Protein AF-A0A8J6QYL4-F1 (afdb_monomer)

Structure (mmCIF, N/CA/C/O backbone):
data_AF-A0A8J6QYL4-F1
#
_entry.id   AF-A0A8J6QYL4-F1
#
loop_
_atom_site.group_PDB
_atom_site.id
_atom_site.type_symbol
_atom_site.label_atom_id
_atom_site.label_alt_id
_atom_site.label_comp_id
_atom_site.label_asym_id
_atom_site.label_entity_id
_atom_site.label_seq_id
_atom_site.pdbx_PDB_ins_code
_atom_site.Cartn_x
_atom_site.Cartn_y
_atom_site.Cartn_z
_atom_site.occupancy
_atom_site.B_iso_or_equiv
_atom_site.auth_seq_id
_atom_site.auth_comp_id
_atom_site.auth_asym_id
_atom_site.auth_atom_id
_atom_site.pdbx_PDB_model_num
ATOM 1 N N . MET A 1 1 ? -15.455 7.582 34.242 1.00 85.25 1 MET A N 1
ATOM 2 C CA . MET A 1 1 ? -16.531 6.610 34.483 1.00 85.25 1 MET A CA 1
ATOM 3 C C . MET A 1 1 ? -17.830 7.291 34.166 1.00 85.25 1 MET A C 1
ATOM 5 O O . MET A 1 1 ? -18.431 7.944 35.018 1.00 85.25 1 MET A O 1
ATOM 9 N N . ASP A 1 2 ? -18.210 7.112 32.922 1.00 92.31 2 ASP A N 1
ATOM 10 C CA . ASP A 1 2 ? -19.451 7.553 32.340 1.00 92.31 2 ASP A CA 1
ATOM 11 C C . ASP A 1 2 ? -20.249 6.325 31.894 1.00 92.31 2 ASP A C 1
ATOM 13 O O . ASP A 1 2 ? -19.681 5.310 31.496 1.00 92.31 2 ASP A O 1
ATOM 17 N N . GLU A 1 3 ? -21.572 6.411 31.991 1.00 96.12 3 GLU A N 1
ATOM 18 C CA . GLU A 1 3 ? -22.494 5.389 31.504 1.00 96.12 3 GLU A CA 1
ATOM 19 C C . GLU A 1 3 ? -23.474 6.072 30.555 1.00 96.12 3 GLU A C 1
ATOM 21 O O . GLU A 1 3 ? -24.254 6.939 30.964 1.00 96.12 3 GLU A O 1
ATOM 26 N N . PHE A 1 4 ? -23.400 5.716 29.276 1.00 95.94 4 PHE A N 1
ATOM 27 C CA . PHE A 1 4 ? -24.238 6.287 28.234 1.00 95.94 4 PHE A CA 1
ATOM 28 C C . PHE A 1 4 ? -25.021 5.196 27.521 1.00 95.94 4 PHE A C 1
ATOM 30 O O . PHE A 1 4 ? -24.467 4.176 27.124 1.00 95.94 4 PHE A O 1
ATOM 37 N N . VAL A 1 5 ? -26.310 5.460 27.331 1.00 97.19 5 VAL A N 1
ATOM 38 C CA . VAL A 1 5 ? -27.204 4.636 26.523 1.00 97.19 5 VAL A CA 1
ATOM 39 C C . VAL A 1 5 ? -27.791 5.528 25.440 1.00 97.19 5 VAL A C 1
ATOM 41 O O . VAL A 1 5 ? -28.327 6.600 25.746 1.00 97.19 5 VAL A O 1
ATOM 44 N N . GLY A 1 6 ? -27.648 5.107 24.189 1.00 96.06 6 GLY A N 1
ATOM 45 C CA . GLY A 1 6 ? -28.230 5.758 23.030 1.00 96.06 6 GLY A CA 1
ATOM 46 C C . GLY A 1 6 ? -29.754 5.676 23.019 1.00 96.06 6 GLY A C 1
ATOM 47 O O . GLY A 1 6 ? -30.407 5.053 23.863 1.00 96.06 6 GLY A O 1
ATOM 48 N N . GLY A 1 7 ? -30.338 6.402 22.080 1.00 95.12 7 GLY A N 1
ATOM 49 C CA . GLY A 1 7 ? -31.755 6.373 21.794 1.00 95.12 7 GLY A CA 1
ATOM 50 C C . GLY A 1 7 ? -32.146 5.188 20.910 1.00 95.12 7 GLY A C 1
ATOM 51 O O . GLY A 1 7 ? -31.564 4.111 20.931 1.00 95.12 7 GLY A O 1
ATOM 52 N N . ALA A 1 8 ? -33.231 5.390 20.163 1.00 94.44 8 ALA A N 1
ATOM 53 C CA . ALA A 1 8 ? -33.723 4.436 19.167 1.00 94.44 8 ALA A CA 1
ATOM 54 C C . ALA A 1 8 ? -33.375 4.859 17.725 1.00 94.44 8 ALA A C 1
ATOM 56 O O . ALA A 1 8 ? -34.010 4.398 16.774 1.00 94.44 8 ALA A O 1
ATOM 57 N N . GLY A 1 9 ? -32.486 5.842 17.577 1.00 96.19 9 GLY A N 1
ATOM 58 C CA . GLY A 1 9 ? -32.052 6.391 16.297 1.00 96.19 9 GLY A CA 1
ATOM 59 C C . GLY A 1 9 ? -30.568 6.128 16.085 1.00 96.19 9 GLY A C 1
ATOM 60 O O . GLY A 1 9 ? -29.951 5.424 16.857 1.00 96.19 9 GLY A O 1
ATOM 61 N N . ASN A 1 10 ? -29.994 6.713 15.038 1.00 97.94 10 ASN A N 1
ATOM 62 C CA . ASN A 1 10 ? -28.555 6.607 14.809 1.00 97.94 10 ASN A CA 1
ATOM 63 C C . ASN A 1 10 ? -27.830 7.621 15.693 1.00 97.94 10 ASN A C 1
ATOM 65 O O . ASN A 1 10 ? -27.882 8.828 15.421 1.00 97.94 10 ASN A O 1
ATOM 69 N N . ASP A 1 11 ? -27.154 7.139 16.723 1.00 98.19 11 ASP A N 1
ATOM 70 C CA . ASP A 1 11 ? -26.454 7.955 17.695 1.00 98.19 11 ASP A CA 1
ATOM 71 C C . ASP A 1 11 ? -24.960 8.087 17.380 1.00 98.19 11 ASP A C 1
ATOM 73 O O . ASP A 1 11 ? -24.343 7.330 16.624 1.00 98.19 11 ASP A O 1
ATOM 77 N N . THR A 1 12 ? -24.353 9.142 17.924 1.00 98.12 12 THR A N 1
ATOM 78 C CA . THR A 1 12 ? -22.913 9.380 17.801 1.00 98.12 12 THR A CA 1
ATOM 79 C C . THR A 1 12 ? -22.310 9.733 19.148 1.00 98.12 12 THR A C 1
ATOM 81 O O . THR A 1 12 ? -22.583 10.795 19.710 1.00 98.12 12 THR A O 1
ATOM 84 N N . PHE A 1 13 ? -21.404 8.882 19.604 1.00 98.19 13 PHE A N 1
ATOM 85 C CA . PHE A 1 13 ? -20.606 9.063 20.807 1.00 98.19 13 PHE A CA 1
ATOM 86 C C . PHE A 1 13 ? -19.236 9.618 20.421 1.00 98.19 13 PHE A C 1
ATOM 88 O O . PHE A 1 13 ? -18.651 9.205 19.421 1.00 98.19 13 PHE A O 1
ATOM 95 N N . ASN A 1 14 ? -18.716 10.576 21.188 1.00 97.12 14 ASN A N 1
ATOM 96 C CA . ASN A 1 14 ? -17.411 11.183 20.921 1.00 97.12 14 ASN A CA 1
ATOM 97 C C . ASN A 1 14 ? -16.486 10.966 22.121 1.00 97.12 14 ASN A C 1
ATOM 99 O O . ASN A 1 14 ? -16.685 11.558 23.182 1.00 97.12 14 ASN A O 1
ATOM 103 N N . GLY A 1 15 ? -15.468 10.134 21.928 1.00 96.69 15 GLY A N 1
ATOM 104 C CA . GLY A 1 15 ? -14.388 9.896 22.873 1.00 96.69 15 GLY A CA 1
ATOM 105 C C . GLY A 1 15 ? -13.143 10.704 22.532 1.00 96.69 15 GLY A C 1
ATOM 106 O O . GLY A 1 15 ? -12.784 10.879 21.363 1.00 96.69 15 GLY A O 1
ATOM 107 N N . VAL A 1 16 ? -12.461 11.169 23.571 1.00 96.62 16 VAL A N 1
ATOM 108 C CA . VAL A 1 16 ? -11.157 11.821 23.489 1.00 96.62 16 VAL A CA 1
ATOM 109 C C . VAL A 1 16 ? -10.193 11.120 24.435 1.00 96.62 16 VAL A C 1
ATOM 111 O O . VAL A 1 16 ? -10.536 10.898 25.595 1.00 96.62 16 VAL A O 1
ATOM 114 N N . ILE A 1 17 ? -8.986 10.825 23.952 1.00 96.31 17 ILE A N 1
ATOM 115 C CA . ILE A 1 17 ? -7.838 10.443 24.782 1.00 96.31 17 ILE A CA 1
ATOM 116 C C . ILE A 1 17 ? -6.770 11.529 24.643 1.00 96.31 17 ILE A C 1
ATOM 118 O O . ILE A 1 17 ? -6.240 11.759 23.557 1.00 96.31 17 ILE A O 1
ATOM 122 N N . ASP A 1 18 ? -6.469 12.197 25.750 1.00 95.12 18 ASP A N 1
ATOM 123 C CA . ASP A 1 18 ? -5.394 13.178 25.887 1.00 95.12 18 ASP A CA 1
ATOM 124 C C . ASP A 1 18 ? -4.822 13.090 27.309 1.00 95.12 18 ASP A C 1
ATOM 126 O O . ASP A 1 18 ? -5.394 13.599 28.279 1.00 95.12 18 ASP A O 1
ATOM 130 N N . GLY A 1 19 ? -3.706 12.375 27.440 1.00 88.81 19 GLY A N 1
ATOM 131 C CA . GLY A 1 19 ? -2.998 12.198 28.705 1.00 88.81 19 GLY A CA 1
ATOM 132 C C . GLY A 1 19 ? -2.022 13.330 29.042 1.00 88.81 19 GLY A C 1
ATOM 133 O O . GLY A 1 19 ? -1.216 13.182 29.967 1.00 88.81 19 GLY A O 1
ATOM 134 N N . THR A 1 20 ? -2.061 14.453 28.317 1.00 85.75 20 THR A N 1
ATOM 135 C CA . THR A 1 20 ? -1.205 15.609 28.599 1.00 85.75 20 THR A CA 1
ATOM 136 C C . THR A 1 20 ? -1.686 16.341 29.852 1.00 85.75 20 THR A C 1
ATOM 138 O O . THR A 1 20 ? -2.870 16.641 30.023 1.00 85.75 20 THR A O 1
ATOM 141 N N . THR A 1 21 ? -0.761 16.696 30.743 1.00 76.44 21 THR A N 1
ATOM 142 C CA . THR A 1 21 ? -1.118 17.411 31.978 1.00 76.44 21 THR A CA 1
ATOM 143 C C . THR A 1 21 ? -1.681 18.802 31.657 1.00 76.44 21 THR A C 1
ATOM 145 O O . THR A 1 21 ? -0.962 19.667 31.164 1.00 76.44 21 THR A O 1
ATOM 148 N N . GLY A 1 22 ? -2.959 19.039 31.977 1.00 70.69 22 GLY A N 1
ATOM 149 C CA . GLY A 1 22 ? -3.620 20.340 31.795 1.00 70.69 22 GLY A CA 1
ATOM 150 C C . GLY A 1 22 ? -4.097 20.650 30.369 1.00 70.69 22 GLY A C 1
ATOM 151 O O . GLY A 1 22 ? -4.418 21.807 30.096 1.00 70.69 22 GLY A O 1
ATOM 152 N N . ALA A 1 23 ? -4.134 19.654 29.478 1.00 72.81 23 ALA A N 1
ATOM 153 C CA . ALA A 1 23 ? -4.661 19.787 28.118 1.00 72.81 23 ALA A CA 1
ATOM 154 C C . ALA A 1 23 ? -6.157 19.424 28.030 1.00 72.81 23 ALA A C 1
ATOM 156 O O . ALA A 1 23 ? -6.907 19.645 28.987 1.00 72.81 23 ALA A O 1
ATOM 157 N N . VAL A 1 24 ? -6.616 18.935 26.869 1.00 70.94 24 VAL A N 1
ATOM 158 C CA . VAL A 1 24 ? -8.014 18.541 26.667 1.00 70.94 24 VAL A CA 1
ATOM 159 C C . VAL A 1 24 ? -8.343 17.432 27.663 1.00 70.94 24 VAL A C 1
ATOM 161 O O . VAL A 1 24 ? -7.561 16.510 27.865 1.00 70.94 24 VAL A O 1
ATOM 164 N N . ALA A 1 25 ? -9.495 17.523 28.327 1.00 82.75 25 ALA A N 1
ATOM 165 C CA . ALA A 1 25 ? -9.902 16.466 29.238 1.00 82.75 25 ALA A CA 1
ATOM 166 C C . ALA A 1 25 ? -10.171 15.186 28.434 1.00 82.75 25 ALA A C 1
ATOM 168 O O . ALA A 1 25 ? -11.050 15.174 27.572 1.00 82.75 25 ALA A O 1
ATOM 169 N N . THR A 1 26 ? -9.420 14.123 28.728 1.00 92.19 26 THR A N 1
ATOM 170 C CA . THR A 1 26 ? -9.758 12.762 28.294 1.00 92.19 26 THR A CA 1
ATOM 171 C C . THR A 1 26 ? -11.207 12.461 28.689 1.00 92.19 26 THR A C 1
ATOM 173 O O . THR A 1 26 ? -11.562 12.613 29.858 1.00 92.19 26 THR A O 1
ATOM 176 N N . THR A 1 27 ? -12.033 12.054 27.723 1.00 94.69 27 THR A N 1
ATOM 177 C CA . THR A 1 27 ? -13.445 11.685 27.936 1.00 94.69 27 THR A CA 1
ATOM 178 C C . THR A 1 27 ? -13.702 10.192 27.800 1.00 94.69 27 THR A C 1
ATOM 180 O O . THR A 1 27 ? -14.767 9.749 28.198 1.00 94.69 27 THR A O 1
ATOM 183 N N . LEU A 1 28 ? -12.755 9.425 27.244 1.00 95.31 28 LEU A N 1
ATOM 184 C CA . LEU A 1 28 ? -12.777 7.966 27.315 1.00 95.31 28 LEU A CA 1
ATOM 185 C C . LEU A 1 28 ? -11.787 7.525 28.392 1.00 95.31 28 LEU A C 1
ATOM 187 O O . LEU A 1 28 ? -10.572 7.617 28.224 1.00 95.31 28 LEU A O 1
ATOM 191 N N . THR A 1 29 ? -12.316 7.084 29.519 1.00 94.06 29 THR A N 1
ATOM 192 C CA . THR A 1 29 ? -11.593 6.702 30.727 1.00 94.06 29 THR A CA 1
ATOM 193 C C . THR A 1 29 ? -11.886 5.256 31.107 1.00 94.06 29 THR A C 1
ATOM 195 O O . THR A 1 29 ? -12.757 4.596 30.545 1.00 94.06 29 THR A O 1
ATOM 198 N N . ALA A 1 30 ? -11.121 4.731 32.064 1.00 94.38 30 ALA A N 1
ATOM 199 C CA . ALA A 1 30 ? -11.362 3.391 32.574 1.00 94.38 30 ALA A CA 1
ATOM 200 C C . ALA A 1 30 ? -12.788 3.261 33.134 1.00 94.38 30 ALA A C 1
ATOM 202 O O . ALA A 1 30 ? -13.285 4.174 33.803 1.00 94.38 30 ALA A O 1
ATOM 203 N N . LEU A 1 31 ? -13.382 2.085 32.923 1.00 95.38 31 LEU A N 1
ATOM 204 C CA . LEU A 1 31 ? -14.734 1.720 33.368 1.00 95.38 31 LEU A CA 1
ATOM 205 C C . LEU A 1 31 ? -15.887 2.472 32.686 1.00 95.38 31 LEU A C 1
ATOM 207 O O . LEU A 1 31 ? -17.019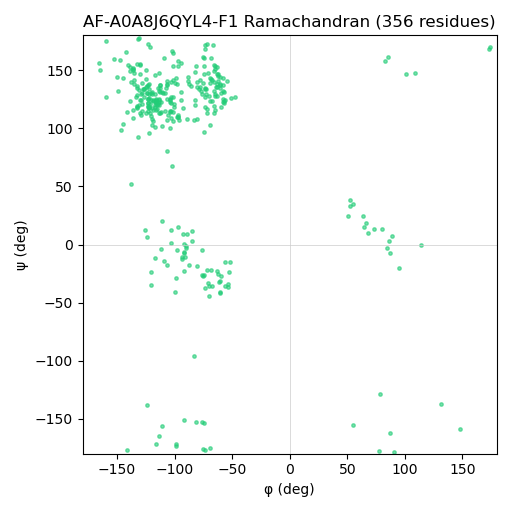 2.363 33.153 1.00 95.38 31 LEU A O 1
ATOM 211 N N . ASP A 1 32 ? -15.635 3.234 31.622 1.00 97.44 32 ASP A N 1
ATOM 212 C CA . ASP A 1 32 ? -16.731 3.831 30.855 1.00 97.44 32 ASP A CA 1
ATOM 213 C C . ASP A 1 32 ? -17.565 2.745 30.162 1.00 97.44 32 ASP A C 1
ATOM 215 O O . ASP A 1 32 ? -17.028 1.763 29.647 1.00 97.44 32 ASP A O 1
ATOM 219 N N . SER A 1 33 ? -18.883 2.931 30.157 1.00 97.69 33 SER A N 1
ATOM 220 C CA . SER A 1 33 ? -19.860 2.015 29.571 1.00 97.69 33 SER A CA 1
ATOM 221 C C . SER A 1 33 ? -20.696 2.746 28.530 1.00 97.69 33 SER A C 1
ATOM 223 O O . SER A 1 33 ? -21.294 3.786 28.817 1.00 97.69 33 SER A O 1
ATOM 225 N N . ILE A 1 34 ? -20.727 2.215 27.314 1.00 98.00 34 ILE A N 1
ATOM 226 C CA . ILE A 1 34 ? -21.410 2.808 26.170 1.00 98.00 34 ILE A CA 1
ATOM 227 C C . ILE A 1 34 ? -22.270 1.741 25.516 1.00 98.00 34 ILE A C 1
ATOM 229 O O . ILE A 1 34 ? -21.768 0.725 25.042 1.00 98.00 34 ILE A O 1
ATOM 233 N N . ASP A 1 35 ? -23.564 2.006 25.469 1.00 98.12 35 ASP A N 1
ATOM 234 C CA . ASP A 1 35 ? -24.543 1.209 24.748 1.00 98.12 35 ASP A CA 1
ATOM 235 C C . ASP A 1 35 ? -25.163 2.083 23.656 1.00 98.12 35 ASP A C 1
ATOM 237 O O . ASP A 1 35 ? -25.765 3.108 23.974 1.00 98.12 35 ASP A O 1
ATOM 241 N N . GLY A 1 36 ? -25.010 1.726 22.380 1.00 97.69 36 GLY A N 1
ATOM 242 C CA . GLY A 1 36 ? -25.644 2.481 21.291 1.00 97.69 36 GLY A CA 1
ATOM 243 C C . GLY A 1 36 ? -27.167 2.351 21.268 1.00 97.69 36 GLY A C 1
ATOM 244 O O . GLY A 1 36 ? -27.858 3.272 20.848 1.00 97.69 36 GLY A O 1
ATOM 245 N N . GLY A 1 37 ? -27.720 1.295 21.868 1.00 96.75 37 GLY A N 1
ATOM 246 C CA . GLY A 1 37 ? -29.153 1.052 21.875 1.00 96.75 37 GLY A CA 1
ATOM 247 C C . GLY A 1 37 ? -29.634 0.470 20.549 1.00 96.75 37 GLY A C 1
ATOM 248 O O . GLY A 1 37 ? -29.167 -0.582 20.118 1.00 96.75 37 GLY A O 1
ATOM 249 N N . ALA A 1 38 ? -30.667 1.074 19.963 1.00 96.12 38 ALA A N 1
ATOM 250 C CA . ALA A 1 38 ? -31.214 0.621 18.690 1.00 96.12 38 ALA A CA 1
ATOM 251 C C . ALA A 1 38 ? -30.918 1.656 17.614 1.00 96.12 38 ALA A C 1
ATOM 253 O O . ALA A 1 38 ? -31.285 2.812 17.777 1.00 96.12 38 ALA A O 1
ATOM 254 N N . GLY A 1 39 ? -30.402 1.221 16.472 1.00 96.94 39 GLY A N 1
ATOM 255 C CA . GLY A 1 39 ? -30.042 2.139 15.405 1.00 96.94 39 GLY A CA 1
ATOM 256 C C . GLY A 1 39 ? -28.852 1.616 14.627 1.00 96.94 39 GLY A C 1
ATOM 257 O O . GLY A 1 39 ? -28.600 0.415 14.584 1.00 96.94 39 GLY A O 1
ATOM 258 N N . THR A 1 40 ? -28.170 2.526 13.944 1.00 97.94 40 THR A N 1
ATOM 259 C CA . THR A 1 40 ? -26.811 2.304 13.457 1.00 97.94 40 THR A CA 1
ATOM 260 C C . THR A 1 40 ? -25.934 3.358 14.096 1.00 97.94 40 THR A C 1
ATOM 262 O O . THR A 1 40 ? -25.952 4.524 13.687 1.00 97.94 40 THR A O 1
ATOM 265 N N . ASP A 1 41 ? -25.184 2.939 15.098 1.00 98.62 41 ASP A N 1
ATOM 266 C CA . ASP A 1 41 ? -24.522 3.826 16.034 1.00 98.62 41 ASP A CA 1
ATOM 267 C C . ASP A 1 41 ? -23.043 3.975 15.701 1.00 98.62 41 ASP A C 1
ATOM 269 O O . ASP A 1 41 ? -22.417 3.149 15.026 1.00 98.62 41 ASP A O 1
ATOM 273 N N . THR A 1 42 ? -22.479 5.114 16.096 1.00 98.62 42 THR A N 1
ATOM 274 C CA . THR A 1 42 ? -21.089 5.458 15.793 1.00 98.62 42 THR A CA 1
ATOM 275 C C . THR A 1 42 ? -20.359 5.954 17.028 1.00 98.62 42 THR A C 1
ATOM 277 O O . THR A 1 42 ? -20.778 6.920 17.660 1.00 98.62 42 THR A O 1
ATOM 280 N N . PHE A 1 43 ? -19.196 5.384 17.314 1.00 98.62 43 PHE A N 1
ATOM 281 C CA . PHE A 1 43 ? -18.241 5.942 18.258 1.00 98.62 43 PHE A CA 1
ATOM 282 C C . PHE A 1 43 ? -17.078 6.596 17.510 1.00 98.62 43 PHE A C 1
ATOM 284 O O . PHE A 1 43 ? -16.398 5.969 16.700 1.00 98.62 43 PHE A O 1
ATOM 291 N N . LYS A 1 44 ? -16.824 7.873 17.788 1.00 98.50 44 LYS A N 1
ATOM 292 C CA . LYS A 1 44 ? -15.691 8.624 17.243 1.00 98.50 44 LYS A CA 1
ATOM 293 C C . LYS A 1 44 ? -14.622 8.774 18.310 1.00 98.50 44 LYS A C 1
ATOM 295 O O . LYS A 1 44 ? -14.841 9.481 19.290 1.00 98.50 44 LYS A O 1
ATOM 300 N N . LEU A 1 45 ? -13.464 8.165 18.099 1.00 98.38 45 LEU A N 1
ATOM 301 C CA . LEU A 1 45 ? -12.304 8.276 18.971 1.00 98.38 45 LEU A CA 1
ATOM 302 C C . LEU A 1 45 ? -11.299 9.277 18.394 1.00 98.38 45 LEU A C 1
ATOM 304 O O . LEU A 1 45 ? -10.749 9.064 17.314 1.00 98.38 45 LEU A O 1
ATOM 308 N N . ASN A 1 46 ? -11.024 10.349 19.134 1.00 97.69 46 ASN A N 1
ATOM 309 C CA . ASN A 1 46 ? -9.939 11.276 18.826 1.00 97.69 46 ASN A CA 1
ATOM 310 C C . ASN A 1 46 ? -8.818 11.103 19.856 1.00 97.69 46 ASN A C 1
ATOM 312 O O . ASN A 1 46 ? -8.998 11.393 21.037 1.00 97.69 46 ASN A O 1
ATOM 316 N N . VAL A 1 47 ? -7.658 10.645 19.403 1.00 97.62 47 VAL A N 1
ATOM 317 C CA . VAL A 1 47 ? -6.472 10.439 20.235 1.00 97.62 47 VAL A CA 1
ATOM 318 C C . VAL A 1 47 ? -5.488 11.573 19.985 1.00 97.62 47 VAL A C 1
ATOM 320 O O . VAL A 1 47 ? -4.978 11.743 18.880 1.00 97.62 47 VAL A O 1
ATOM 323 N N . LEU A 1 48 ? -5.244 12.391 21.002 1.00 96.00 48 LEU A N 1
ATOM 324 C CA . LEU A 1 48 ? -4.357 13.548 20.905 1.00 96.00 48 LEU A CA 1
ATOM 325 C C . LEU A 1 48 ? -2.981 13.237 21.488 1.00 96.00 48 LEU A C 1
ATOM 327 O O . LEU A 1 48 ? -1.980 13.662 20.917 1.00 96.00 48 LEU A O 1
ATOM 331 N N . ASN A 1 49 ? -2.930 12.528 22.619 1.00 95.50 49 ASN A N 1
ATOM 332 C CA . ASN A 1 49 ? -1.683 12.225 23.313 1.00 95.50 49 ASN A CA 1
ATOM 333 C C . ASN A 1 49 ? -1.859 11.106 24.350 1.00 95.50 49 ASN A C 1
ATOM 335 O O . ASN A 1 49 ? -2.915 10.989 24.975 1.00 95.50 49 ASN A O 1
ATOM 339 N N . GLY A 1 50 ? -0.797 10.344 24.596 1.00 93.88 50 GLY A N 1
ATOM 340 C CA . GLY A 1 50 ? -0.672 9.445 25.740 1.00 93.88 50 GLY A CA 1
ATOM 341 C C . GLY A 1 50 ? -0.424 10.169 27.064 1.00 93.88 50 GLY A C 1
ATOM 342 O O . GLY A 1 50 ? -0.425 11.396 27.149 1.00 93.88 50 GLY A O 1
ATOM 343 N N . ILE A 1 51 ? -0.228 9.394 28.131 1.00 90.50 51 ILE A N 1
ATOM 344 C CA . ILE A 1 51 ? 0.042 9.931 29.471 1.00 90.50 51 ILE A CA 1
ATOM 345 C C . ILE A 1 51 ? 1.460 10.503 29.511 1.00 90.50 51 ILE A C 1
ATOM 347 O O . ILE A 1 51 ? 2.424 9.746 29.413 1.00 90.50 51 ILE A O 1
ATOM 351 N N . GLY A 1 52 ? 1.590 11.814 29.726 1.00 88.81 52 GLY A N 1
ATOM 352 C CA . GLY A 1 52 ? 2.887 12.473 29.893 1.00 88.81 52 GLY A CA 1
ATOM 353 C C . GLY A 1 52 ? 3.054 13.721 29.032 1.00 88.81 52 GLY A C 1
ATOM 354 O O . GLY A 1 52 ? 2.155 14.560 28.956 1.00 88.81 52 GLY A O 1
ATOM 355 N N . ASP A 1 53 ? 4.238 13.857 28.434 1.00 89.56 53 ASP A N 1
ATOM 356 C CA . ASP A 1 53 ? 4.601 14.992 27.585 1.00 89.56 53 ASP A CA 1
ATOM 357 C C . ASP A 1 53 ? 3.933 14.899 26.204 1.00 89.56 53 ASP A C 1
ATOM 359 O O . ASP A 1 53 ? 3.489 13.832 25.774 1.00 89.56 53 ASP A O 1
ATOM 363 N N . ALA A 1 54 ? 3.862 16.020 25.487 1.00 90.00 54 ALA A N 1
ATOM 364 C CA . ALA A 1 54 ? 3.304 16.056 24.136 1.00 90.00 54 ALA A CA 1
ATOM 365 C C . ALA A 1 54 ? 4.093 15.155 23.164 1.00 90.00 54 ALA A C 1
ATOM 367 O O . ALA A 1 54 ? 5.323 15.172 23.152 1.00 90.00 54 ALA A O 1
ATOM 368 N N . GLY A 1 55 ? 3.374 14.411 22.321 1.00 91.19 55 GLY A N 1
ATOM 369 C CA . GLY A 1 55 ? 3.934 13.416 21.402 1.00 91.19 55 GLY A CA 1
ATOM 370 C C . GLY A 1 55 ? 4.074 12.012 22.001 1.00 91.19 55 GLY A C 1
ATOM 371 O O . GLY A 1 55 ? 4.660 11.141 21.365 1.00 91.19 55 GLY A O 1
ATOM 372 N N . THR A 1 56 ? 3.559 11.775 23.210 1.00 95.31 56 THR A N 1
ATOM 373 C CA . THR A 1 56 ? 3.592 10.450 23.842 1.00 95.31 56 THR A CA 1
ATOM 374 C C . THR A 1 56 ? 2.579 9.519 23.178 1.00 95.31 56 THR A C 1
ATOM 376 O O . THR A 1 56 ? 1.425 9.894 22.986 1.00 95.31 56 THR A O 1
ATOM 379 N N . ALA A 1 57 ? 2.993 8.292 22.868 1.00 97.19 57 ALA A N 1
ATOM 380 C CA . ALA A 1 57 ? 2.138 7.251 22.300 1.00 97.19 57 ALA A CA 1
ATOM 381 C C . ALA A 1 57 ? 1.023 6.796 23.261 1.00 97.19 57 ALA A C 1
ATOM 383 O O . ALA A 1 57 ? 1.203 6.777 24.482 1.00 97.19 57 ALA A O 1
ATOM 384 N N . VAL A 1 58 ? -0.105 6.351 22.706 1.00 97.75 58 VAL A N 1
ATOM 385 C CA . VAL A 1 58 ? -1.135 5.590 23.428 1.00 97.75 58 VAL A CA 1
ATOM 386 C C . VAL A 1 58 ? -0.924 4.112 23.137 1.00 97.75 58 VAL A C 1
ATOM 388 O O . VAL A 1 58 ? -1.151 3.659 22.025 1.00 97.75 58 VAL A O 1
ATOM 391 N N . THR A 1 59 ? -0.479 3.349 24.132 1.00 96.56 59 THR A N 1
ATOM 392 C CA . THR A 1 59 ? -0.098 1.937 23.951 1.00 96.56 59 THR A CA 1
ATOM 393 C C . THR A 1 59 ? -1.230 0.941 24.211 1.00 96.56 59 THR A C 1
ATOM 395 O O . THR A 1 59 ? -1.036 -0.256 24.025 1.00 96.56 59 THR A O 1
ATOM 398 N N . ALA A 1 60 ? -2.379 1.411 24.697 1.00 96.75 60 ALA A N 1
ATOM 399 C CA . ALA A 1 60 ? -3.602 0.633 24.868 1.00 96.75 60 ALA A CA 1
ATOM 400 C C . ALA A 1 60 ? -4.792 1.574 25.102 1.00 96.75 60 ALA A C 1
ATOM 402 O O . ALA A 1 60 ? -4.626 2.681 25.629 1.00 96.75 60 ALA A O 1
ATOM 403 N N . LEU A 1 61 ? -6.003 1.107 24.790 1.00 96.12 61 LEU A N 1
ATOM 404 C CA . LEU A 1 61 ? -7.227 1.754 25.265 1.00 96.12 61 LEU A CA 1
ATOM 405 C C . LEU A 1 61 ? -7.341 1.645 26.801 1.00 96.12 61 LEU A C 1
ATOM 407 O O . LEU A 1 61 ? -6.779 0.721 27.400 1.00 96.12 61 LEU A O 1
ATOM 411 N N . PRO A 1 62 ? -8.067 2.567 27.465 1.00 94.69 62 PRO A N 1
ATOM 412 C CA . PRO A 1 62 ? -8.328 2.469 28.897 1.00 94.69 62 PRO A CA 1
ATOM 413 C C . PRO A 1 62 ? -8.953 1.122 29.274 1.00 94.69 62 PRO A C 1
ATOM 415 O O . PRO A 1 62 ? -9.812 0.593 28.572 1.00 94.69 62 PRO A O 1
ATOM 418 N N . THR A 1 63 ? -8.537 0.563 30.407 1.00 94.31 63 THR A N 1
ATOM 419 C CA . THR A 1 63 ? -9.000 -0.760 30.829 1.00 94.31 63 THR A CA 1
ATOM 420 C C . THR A 1 63 ? -10.432 -0.729 31.360 1.00 94.31 63 THR A C 1
ATOM 422 O O . THR A 1 63 ? -10.871 0.231 31.997 1.00 94.31 63 THR A O 1
ATOM 425 N N . GLY A 1 64 ? -11.163 -1.821 31.127 1.00 93.56 64 GLY A N 1
ATOM 426 C CA . GLY A 1 64 ? -12.520 -2.003 31.642 1.00 93.56 64 GLY A CA 1
ATOM 427 C C . GLY A 1 64 ? -13.584 -1.152 30.952 1.00 93.56 64 GLY A C 1
ATOM 428 O O . GLY A 1 64 ? -14.684 -1.060 31.487 1.00 93.56 64 GLY A O 1
ATOM 429 N N . ILE A 1 65 ? -13.272 -0.540 29.804 1.00 96.94 65 ILE A N 1
ATOM 430 C CA . ILE A 1 65 ? -14.303 0.035 28.941 1.00 96.94 65 ILE A CA 1
ATOM 431 C C . ILE A 1 65 ? -15.241 -1.072 28.455 1.00 96.94 65 ILE A C 1
ATOM 433 O O . ILE A 1 65 ? -14.799 -2.180 28.148 1.00 96.94 65 ILE A O 1
ATOM 437 N N . VAL A 1 66 ? -16.530 -0.767 28.387 1.00 97.50 66 VAL A N 1
ATOM 438 C CA . VAL A 1 66 ? -17.546 -1.645 27.807 1.00 97.50 66 VAL A CA 1
ATOM 439 C C . VAL A 1 66 ? -18.232 -0.868 26.701 1.00 97.50 66 VAL A C 1
ATOM 441 O O . VAL A 1 66 ? -18.829 0.173 26.956 1.00 97.50 66 VAL A O 1
ATOM 444 N N . VAL A 1 67 ? -18.137 -1.365 25.473 1.00 97.88 67 VAL A N 1
ATOM 445 C CA . VAL A 1 67 ? -18.858 -0.802 24.331 1.00 97.88 67 VAL A CA 1
ATOM 446 C C . VAL A 1 67 ? -19.702 -1.905 23.721 1.00 97.88 67 VAL A C 1
ATOM 448 O O . VAL A 1 67 ? -19.190 -2.977 23.398 1.00 97.88 67 VAL A O 1
ATOM 451 N N . GLN A 1 68 ? -20.999 -1.651 23.601 1.00 97.62 68 GLN A N 1
ATOM 452 C CA . GLN A 1 68 ? -21.969 -2.584 23.047 1.00 97.62 68 GLN A CA 1
ATOM 453 C C . GLN A 1 68 ? -22.963 -1.866 22.134 1.00 97.62 68 GLN A C 1
ATOM 455 O O . GLN A 1 68 ? -23.232 -0.681 22.321 1.00 97.62 68 GLN A O 1
ATOM 460 N N . ASN A 1 69 ? -23.517 -2.596 21.164 1.00 97.38 69 ASN A N 1
ATOM 461 C CA . ASN A 1 69 ? -24.493 -2.079 20.196 1.00 97.38 69 ASN A CA 1
ATOM 462 C C . ASN A 1 69 ? -23.996 -0.803 19.496 1.00 97.38 69 ASN A C 1
ATOM 464 O O . ASN A 1 69 ? -24.740 0.149 19.322 1.00 97.38 69 ASN A O 1
ATOM 468 N N . VAL A 1 70 ? -22.700 -0.748 19.174 1.00 98.31 70 VAL A N 1
ATOM 469 C CA . VAL A 1 70 ? -22.113 0.324 18.369 1.00 98.31 70 VAL A CA 1
ATOM 470 C C . VAL A 1 70 ? -21.520 -0.307 17.126 1.00 98.31 70 VAL A C 1
ATOM 472 O O . VAL A 1 70 ? -20.478 -0.954 17.192 1.00 98.31 70 VAL A O 1
ATOM 475 N N . GLU A 1 71 ? -22.160 -0.098 15.979 1.00 98.56 71 GLU A N 1
ATOM 476 C CA . GLU A 1 71 ? -21.777 -0.773 14.738 1.00 98.56 71 GLU A CA 1
ATOM 477 C C . GLU A 1 71 ? -20.518 -0.177 14.107 1.00 98.56 71 GLU A C 1
ATOM 479 O O . GLU A 1 71 ? -19.814 -0.889 13.384 1.00 98.56 71 GLU A O 1
ATOM 484 N N . ASN A 1 72 ? -20.230 1.105 14.363 1.00 98.56 72 ASN A N 1
ATOM 485 C CA . ASN A 1 72 ? -19.151 1.842 13.707 1.00 98.56 72 ASN A CA 1
ATOM 486 C C . ASN A 1 72 ? -18.196 2.503 14.709 1.00 98.56 72 ASN A C 1
ATOM 488 O O . ASN A 1 72 ? -18.605 3.336 15.514 1.00 98.56 72 ASN A O 1
ATOM 492 N N . ALA A 1 73 ? -16.899 2.245 14.578 1.00 98.69 73 ALA A N 1
ATOM 493 C CA . ALA A 1 73 ? -15.834 2.985 15.241 1.00 98.69 73 ALA A CA 1
ATOM 494 C C . ALA A 1 73 ? -15.048 3.808 14.209 1.00 98.69 73 ALA A C 1
ATOM 496 O O . ALA A 1 73 ? -14.617 3.300 13.170 1.00 98.69 73 ALA A O 1
ATOM 497 N N . VAL A 1 74 ? -14.852 5.096 14.487 1.00 98.69 74 VAL A N 1
ATOM 498 C CA . VAL A 1 74 ? -14.066 6.015 13.652 1.00 98.69 74 VAL A CA 1
ATOM 499 C C . VAL A 1 74 ? -12.947 6.608 14.490 1.00 98.69 74 VAL A C 1
ATOM 501 O O . VAL A 1 74 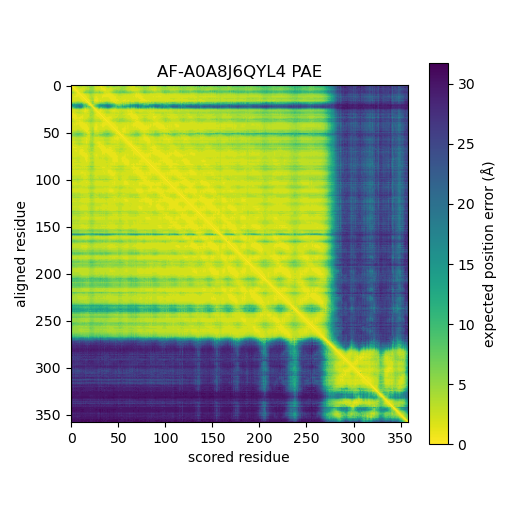? -13.203 7.312 15.463 1.00 98.69 74 VAL A O 1
ATOM 504 N N . VAL A 1 75 ? -11.707 6.359 14.096 1.00 98.75 75 VAL A N 1
ATOM 505 C CA . VAL A 1 75 ? -10.504 6.726 14.836 1.00 98.75 75 VAL A CA 1
ATOM 506 C C . VAL A 1 75 ? -9.720 7.794 14.079 1.00 98.75 75 VAL A C 1
ATOM 508 O O . VAL A 1 75 ? -9.540 7.735 12.855 1.00 98.75 75 VAL A O 1
ATOM 511 N N . ARG A 1 76 ? -9.236 8.779 14.836 1.00 98.31 76 ARG A N 1
ATOM 512 C CA . ARG A 1 76 ? -8.232 9.759 14.416 1.00 98.31 76 ARG A CA 1
ATOM 513 C C . ARG A 1 76 ? -7.171 9.871 15.496 1.00 98.31 76 ARG A C 1
ATOM 515 O O . ARG A 1 76 ? -7.528 9.997 16.667 1.00 98.31 76 ARG A O 1
ATOM 522 N N . THR A 1 77 ? -5.895 9.868 15.123 1.00 98.25 77 THR A N 1
ATOM 523 C CA . THR A 1 77 ? -4.797 9.998 16.092 1.00 98.25 77 THR A CA 1
ATOM 524 C C . THR A 1 77 ? -3.702 10.970 15.659 1.00 98.25 77 THR A C 1
ATOM 526 O O . THR A 1 77 ? -3.279 10.993 14.501 1.00 98.25 77 THR A O 1
ATOM 529 N N . ALA A 1 78 ? -3.223 11.769 16.612 1.00 97.25 78 ALA A N 1
ATOM 530 C CA . ALA A 1 78 ? -2.078 12.666 16.463 1.00 97.25 78 ALA A CA 1
ATOM 531 C C . ALA A 1 78 ? -0.743 12.031 16.907 1.00 97.25 78 ALA A C 1
ATOM 533 O O . ALA A 1 78 ? 0.315 12.602 16.648 1.00 97.25 78 ALA A O 1
ATOM 534 N N . VAL A 1 79 ? -0.792 10.866 17.555 1.00 97.56 79 VAL A N 1
ATOM 535 C CA . VAL A 1 79 ? 0.361 10.110 18.073 1.00 97.56 79 VAL A CA 1
ATOM 536 C C . VAL A 1 79 ? 0.257 8.640 17.667 1.00 97.56 79 VAL A C 1
ATOM 538 O O . VAL A 1 79 ? -0.737 8.234 17.061 1.00 97.56 79 VAL A O 1
ATOM 541 N N . ASP A 1 80 ? 1.262 7.836 18.000 1.00 98.25 80 ASP A N 1
ATOM 542 C CA . ASP A 1 80 ? 1.169 6.383 17.848 1.00 98.25 80 ASP A CA 1
ATOM 543 C C . ASP A 1 80 ? 0.018 5.830 18.708 1.00 98.25 80 ASP A C 1
ATOM 545 O O . ASP A 1 80 ? -0.172 6.262 19.852 1.00 98.25 80 ASP A O 1
ATOM 549 N N . LEU A 1 81 ? -0.746 4.885 18.160 1.00 98.56 81 LEU A N 1
ATOM 550 C CA . LEU A 1 81 ? -1.879 4.241 18.818 1.00 98.56 81 LEU A CA 1
ATOM 551 C C . LEU A 1 81 ? -1.802 2.723 18.659 1.00 98.56 81 LEU A C 1
ATOM 553 O O . LEU A 1 81 ? -1.918 2.218 17.546 1.00 98.56 81 LEU A O 1
ATOM 557 N N . THR A 1 82 ? -1.725 2.024 19.786 1.00 98.56 82 THR A N 1
ATOM 558 C CA . THR A 1 82 ? -2.063 0.604 19.905 1.00 98.56 82 THR A CA 1
ATOM 559 C C . THR A 1 82 ? -3.423 0.487 20.592 1.00 98.56 82 THR A C 1
ATOM 561 O O . THR A 1 82 ? -3.624 1.050 21.674 1.00 98.56 82 THR A O 1
ATOM 564 N N . ALA A 1 83 ? -4.378 -0.200 19.969 1.00 98.25 83 ALA A N 1
ATOM 565 C CA . ALA A 1 83 ? -5.745 -0.293 20.467 1.00 98.25 83 ALA A CA 1
ATOM 566 C C . ALA A 1 83 ? -6.420 -1.616 20.097 1.00 98.25 83 ALA A C 1
ATOM 568 O O . ALA A 1 83 ? -6.443 -2.022 18.939 1.00 98.25 83 ALA A O 1
ATOM 569 N N . ASP A 1 84 ? -7.044 -2.237 21.093 1.00 98.38 84 ASP A N 1
ATOM 570 C CA . ASP A 1 84 ? -7.811 -3.465 20.929 1.00 98.38 84 ASP A CA 1
ATOM 571 C C . ASP A 1 84 ? -9.314 -3.154 20.956 1.00 98.38 84 ASP A C 1
ATOM 573 O O . ASP A 1 84 ? -9.852 -2.700 21.971 1.00 98.38 84 ASP A O 1
ATOM 577 N N . PHE A 1 85 ? -9.979 -3.382 19.824 1.00 98.25 85 PHE A N 1
ATOM 578 C CA . PHE A 1 85 ? -11.422 -3.217 19.644 1.00 98.25 85 PHE A CA 1
ATOM 579 C C . PHE A 1 85 ? -12.165 -4.554 19.655 1.00 98.25 85 PHE A C 1
ATOM 581 O O . PHE A 1 85 ? -13.385 -4.564 19.509 1.00 98.25 85 PHE A O 1
ATOM 588 N N . SER A 1 86 ? -11.467 -5.679 19.839 1.00 97.06 86 SER A N 1
ATOM 589 C CA . SER A 1 86 ? -12.075 -7.011 19.779 1.00 97.06 86 SER A CA 1
ATOM 590 C C . SER A 1 86 ? -13.181 -7.203 20.828 1.00 97.06 86 SER A C 1
ATOM 592 O O . SER A 1 86 ? -14.214 -7.826 20.608 1.00 97.06 86 SER A O 1
ATOM 594 N N . THR A 1 87 ? -13.035 -6.541 21.973 1.00 95.94 87 THR A N 1
ATOM 595 C CA . THR A 1 87 ? -14.010 -6.600 23.068 1.00 95.94 87 THR A CA 1
ATOM 596 C C . THR A 1 87 ? -15.287 -5.778 22.838 1.00 95.94 87 THR A C 1
ATOM 598 O O . THR A 1 87 ? -16.190 -5.823 23.676 1.00 95.94 87 THR A O 1
ATOM 601 N N . TRP A 1 88 ? -15.391 -5.018 21.740 1.00 97.38 88 TRP A N 1
ATOM 602 C CA . TRP A 1 88 ? -16.545 -4.159 21.461 1.00 97.38 88 TRP A CA 1
ATOM 603 C C . TRP A 1 88 ? -17.676 -4.963 20.816 1.00 97.38 88 TRP A C 1
ATOM 605 O O . TRP A 1 88 ? -17.627 -5.339 19.644 1.00 97.38 88 TRP A O 1
ATOM 615 N N . ALA A 1 89 ? -18.732 -5.216 21.584 1.00 96.94 89 ALA A N 1
ATOM 616 C CA . ALA A 1 89 ? -19.826 -6.069 21.148 1.00 96.94 89 ALA A CA 1
ATOM 617 C C . ALA A 1 89 ? -20.710 -5.368 20.101 1.00 96.94 89 ALA A C 1
ATOM 619 O O . ALA A 1 89 ? -21.239 -4.282 20.335 1.00 96.94 89 ALA A O 1
ATOM 620 N N . GLY A 1 90 ? -20.926 -6.020 18.958 1.00 96.06 90 GLY A N 1
ATOM 621 C CA . GLY A 1 90 ? -21.752 -5.482 17.869 1.00 96.06 90 GLY A CA 1
ATOM 622 C C . GLY A 1 90 ? -21.001 -4.576 16.891 1.00 96.06 90 GLY A C 1
ATOM 623 O O . GLY A 1 90 ? -21.614 -4.082 15.949 1.00 96.06 90 GLY A O 1
ATOM 624 N N . LEU A 1 91 ? -19.686 -4.398 17.061 1.00 98.38 91 LEU A N 1
ATOM 625 C CA . LEU A 1 91 ? -18.872 -3.664 16.100 1.00 98.38 91 LEU A CA 1
ATOM 626 C C . LEU A 1 91 ? -18.837 -4.402 14.754 1.00 98.38 91 LEU A C 1
ATOM 628 O O . LEU A 1 91 ? -18.578 -5.603 14.679 1.00 98.38 91 LEU A O 1
ATOM 632 N N . THR A 1 92 ? -19.121 -3.669 13.680 1.00 98.50 92 THR A N 1
ATOM 633 C CA . THR A 1 92 ? -19.114 -4.193 12.302 1.00 98.50 92 THR A CA 1
ATOM 634 C C . THR A 1 92 ? -18.129 -3.453 11.407 1.00 98.50 92 THR A C 1
ATOM 636 O O . THR A 1 92 ? -17.662 -4.016 10.421 1.00 98.50 92 THR A O 1
ATOM 639 N N . SER A 1 93 ? -17.781 -2.211 11.755 1.00 98.62 93 SER A N 1
ATOM 640 C CA . SER A 1 93 ? -16.854 -1.367 11.008 1.00 98.62 93 SER A CA 1
ATOM 641 C C . SER A 1 93 ? -15.917 -0.617 11.951 1.00 98.62 93 SER A C 1
ATOM 643 O O . SER A 1 93 ? -16.363 0.185 12.767 1.00 98.62 93 SER A O 1
ATOM 645 N N . LEU A 1 94 ? -14.612 -0.793 11.770 1.00 98.88 94 LEU A N 1
ATOM 646 C CA . LEU A 1 94 ? -13.550 -0.007 12.389 1.00 98.88 94 LEU A CA 1
ATOM 647 C C . LEU A 1 94 ? -12.821 0.778 11.297 1.00 98.88 94 LEU A C 1
ATOM 649 O O . LEU A 1 94 ? -12.314 0.207 10.335 1.00 98.88 94 LEU A O 1
ATOM 653 N N . SER A 1 95 ? -12.767 2.100 11.422 1.00 98.69 95 SER A N 1
ATOM 654 C CA . SER A 1 95 ? -12.151 2.967 10.417 1.00 98.69 95 SER A CA 1
ATOM 655 C C . SER A 1 95 ? -11.131 3.914 11.033 1.00 98.69 95 SER A C 1
ATOM 657 O O . SER A 1 95 ? -11.429 4.613 11.996 1.00 98.69 95 SER A O 1
ATOM 659 N N . VAL A 1 96 ? -9.935 3.986 10.453 1.00 98.81 96 VAL A N 1
ATOM 660 C CA . VAL A 1 96 ? -8.947 5.036 10.723 1.00 98.81 96 VAL A CA 1
ATOM 661 C C . VAL A 1 96 ? -8.965 6.009 9.556 1.00 98.81 96 VAL A C 1
ATOM 663 O O . VAL A 1 96 ? -8.747 5.627 8.405 1.00 98.81 96 VAL A O 1
ATOM 666 N N . THR A 1 97 ? -9.236 7.276 9.853 1.00 97.94 97 THR A N 1
ATOM 667 C CA . THR A 1 97 ? -9.357 8.332 8.827 1.00 97.94 97 THR A CA 1
ATOM 668 C C . THR A 1 97 ? -8.174 9.293 8.809 1.00 97.94 97 THR A C 1
ATOM 670 O O . THR A 1 97 ? -7.966 10.002 7.828 1.00 97.94 97 THR A O 1
ATOM 673 N N . GLU A 1 98 ? -7.394 9.320 9.890 1.00 98.00 98 GLU A N 1
ATOM 674 C CA . GLU A 1 98 ? -6.187 10.128 10.016 1.00 98.00 98 GLU A CA 1
ATOM 675 C C . GLU A 1 98 ? -5.301 9.541 11.118 1.00 98.00 98 GLU A C 1
ATOM 677 O O . GLU A 1 98 ? -5.761 9.351 12.247 1.00 98.00 98 GLU A O 1
ATOM 682 N N . ALA A 1 99 ? -4.032 9.278 10.812 1.00 98.00 99 ALA A N 1
ATOM 683 C CA . ALA A 1 99 ? -3.053 8.876 11.814 1.00 98.00 99 ALA A CA 1
ATOM 684 C C . ALA A 1 99 ? -1.697 9.516 11.527 1.00 98.00 99 ALA A C 1
ATOM 686 O O . ALA A 1 99 ? -1.059 9.227 10.513 1.00 98.00 99 ALA A O 1
ATOM 687 N N . ALA A 1 100 ? -1.257 10.399 12.422 1.00 97.19 100 ALA A N 1
ATOM 688 C CA . ALA A 1 100 ? 0.049 11.039 12.301 1.00 97.19 100 ALA A CA 1
ATOM 689 C C . ALA A 1 100 ? 1.209 10.104 12.682 1.00 97.19 100 ALA A C 1
ATOM 691 O O . ALA A 1 100 ? 2.317 10.298 12.185 1.00 97.19 100 ALA A O 1
ATOM 692 N N . GLY A 1 101 ? 0.942 9.122 13.545 1.00 95.94 101 GLY A N 1
ATOM 693 C CA . GLY A 1 101 ? 1.892 8.114 14.002 1.00 95.94 101 GLY A CA 1
ATOM 694 C C . GLY A 1 101 ? 1.546 6.704 13.528 1.00 95.94 101 GLY A C 1
ATOM 695 O O . GLY A 1 101 ? 0.744 6.512 12.607 1.00 95.94 101 GLY A O 1
ATOM 696 N N . LEU A 1 102 ? 2.181 5.725 14.164 1.00 97.50 102 LEU A N 1
ATOM 697 C CA . LEU A 1 102 ? 1.907 4.300 14.011 1.00 97.50 102 LEU A CA 1
ATOM 698 C C . LEU A 1 102 ? 0.481 3.962 14.464 1.00 97.50 102 LEU A C 1
ATOM 700 O O . LEU A 1 102 ? -0.037 4.529 15.424 1.00 97.50 102 LEU A O 1
ATOM 704 N N . ILE A 1 103 ? -0.137 3.011 13.776 1.00 98.56 103 ILE A N 1
ATOM 705 C CA . ILE A 1 103 ? -1.411 2.399 14.137 1.00 98.56 103 ILE A CA 1
ATOM 706 C C . ILE A 1 103 ? -1.186 0.905 14.310 1.00 98.56 103 ILE A C 1
ATOM 708 O O . ILE A 1 103 ? -0.626 0.273 13.421 1.00 98.56 103 ILE A O 1
ATOM 712 N N . ASP A 1 104 ? -1.652 0.359 15.423 1.00 98.69 104 ASP A N 1
ATOM 713 C CA . ASP A 1 104 ? -1.637 -1.065 15.734 1.00 98.69 104 ASP A CA 1
ATOM 714 C C . ASP A 1 104 ? -2.995 -1.454 16.324 1.00 98.69 104 ASP A C 1
ATOM 716 O O . ASP A 1 104 ? -3.373 -0.988 17.402 1.00 98.69 104 ASP A O 1
ATOM 720 N N . LEU A 1 105 ? -3.785 -2.200 15.554 1.00 98.75 105 LEU A N 1
ATOM 721 C CA . LEU A 1 105 ? -5.185 -2.479 15.858 1.00 98.75 105 LEU A CA 1
ATOM 722 C C . LEU A 1 105 ? -5.435 -3.972 15.959 1.00 98.75 105 LEU A C 1
ATOM 724 O O . LEU A 1 105 ? -5.027 -4.720 15.077 1.00 98.75 105 LEU A O 1
ATOM 728 N N . THR A 1 106 ? -6.229 -4.364 16.946 1.00 98.69 106 THR A N 1
ATOM 729 C CA . THR A 1 106 ? -6.834 -5.698 17.012 1.00 98.69 106 THR A CA 1
ATOM 730 C C . THR A 1 106 ? -8.346 -5.575 16.849 1.00 98.69 106 THR A C 1
ATOM 732 O O . THR A 1 106 ? -8.970 -4.701 17.462 1.00 98.69 106 THR A O 1
ATOM 735 N N . ALA A 1 107 ? -8.944 -6.427 16.017 1.00 98.50 107 ALA A N 1
ATOM 736 C CA . ALA A 1 107 ? -10.380 -6.456 15.759 1.00 98.50 107 ALA A CA 1
ATOM 737 C C . ALA A 1 107 ? -10.905 -7.898 15.686 1.00 98.50 107 ALA A C 1
ATOM 739 O O . ALA A 1 107 ? -10.200 -8.798 15.247 1.00 98.50 107 ALA A O 1
ATOM 740 N N . GLU A 1 108 ? -12.164 -8.118 16.073 1.00 97.94 108 GLU A N 1
ATOM 741 C CA . GLU A 1 108 ? -12.822 -9.421 15.883 1.00 97.94 108 GLU A CA 1
ATOM 742 C C . GLU A 1 108 ? -13.001 -9.754 14.398 1.00 97.94 108 GLU A C 1
ATOM 744 O O . GLU A 1 108 ? -13.228 -8.864 13.571 1.00 97.94 108 GLU A O 1
ATOM 749 N N . ASP A 1 109 ? -13.068 -11.048 14.088 1.00 97.50 109 ASP A N 1
ATOM 750 C CA . ASP A 1 109 ? -13.331 -11.609 12.753 1.00 97.50 109 ASP A CA 1
ATOM 751 C C . ASP A 1 109 ? -14.641 -11.123 12.113 1.00 97.50 109 ASP A C 1
ATOM 753 O O . ASP A 1 109 ? -14.864 -11.302 10.918 1.00 97.50 109 ASP A O 1
ATOM 757 N N . THR A 1 110 ? -15.544 -10.514 12.886 1.00 97.19 110 THR A N 1
ATOM 758 C CA . THR A 1 110 ? -16.806 -9.941 12.394 1.00 97.19 110 THR A CA 1
ATOM 759 C C . THR A 1 110 ? -16.700 -8.470 11.994 1.00 97.19 110 THR A C 1
ATOM 761 O O . THR A 1 110 ? -17.622 -7.942 11.373 1.00 97.19 110 THR A O 1
ATOM 764 N N . THR A 1 111 ? -15.597 -7.793 12.314 1.00 98.75 111 THR A N 1
ATOM 765 C CA . THR A 1 111 ? -15.441 -6.344 12.125 1.00 98.75 111 THR A CA 1
ATOM 766 C C . THR A 1 111 ? -14.641 -6.043 10.867 1.00 98.75 111 THR A C 1
ATOM 768 O O . THR A 1 111 ? -13.493 -6.449 10.751 1.00 98.75 111 THR A O 1
ATOM 771 N N . ALA A 1 112 ? -15.205 -5.311 9.909 1.00 98.81 112 ALA A N 1
ATOM 772 C CA . ALA A 1 112 ? -14.433 -4.823 8.770 1.00 98.81 112 ALA A CA 1
ATOM 773 C C . ALA A 1 112 ? -13.508 -3.681 9.216 1.00 98.81 112 ALA A C 1
ATOM 775 O O . ALA A 1 112 ? -13.968 -2.728 9.844 1.00 98.81 112 ALA A O 1
ATOM 776 N N . VAL A 1 113 ? -12.222 -3.748 8.876 1.00 98.88 113 VAL A N 1
ATOM 777 C CA . VAL A 1 113 ? -11.227 -2.733 9.236 1.00 98.88 113 VAL A CA 1
ATOM 778 C C . VAL A 1 113 ? -10.822 -1.948 7.996 1.00 98.88 113 VAL A C 1
ATOM 780 O O . VAL A 1 113 ? -10.463 -2.513 6.966 1.00 98.88 113 VAL A O 1
ATOM 783 N N . THR A 1 114 ? -10.850 -0.623 8.089 1.00 98.75 114 THR A N 1
ATOM 784 C CA . THR A 1 114 ? -10.384 0.273 7.030 1.00 98.75 114 THR A CA 1
ATOM 785 C C . THR A 1 114 ? -9.390 1.280 7.588 1.00 98.75 114 THR A C 1
ATOM 787 O O . THR A 1 114 ? -9.634 1.884 8.629 1.00 98.75 114 THR A O 1
ATOM 790 N N . THR A 1 115 ? -8.264 1.499 6.918 1.00 98.44 115 THR A N 1
ATOM 791 C CA . THR A 1 115 ? -7.315 2.548 7.309 1.00 98.44 115 THR A CA 1
ATOM 792 C C . THR A 1 115 ? -6.972 3.438 6.125 1.00 98.44 115 THR A C 1
ATOM 794 O O . THR A 1 115 ? -6.829 2.993 4.987 1.00 98.44 115 THR A O 1
ATOM 797 N N . SER A 1 116 ? -6.894 4.738 6.385 1.00 96.69 116 SER A N 1
ATOM 798 C CA . SER A 1 116 ? -6.554 5.766 5.407 1.00 96.69 116 SER A CA 1
ATOM 799 C C . SER A 1 116 ? -5.909 6.957 6.115 1.00 96.69 116 SER A C 1
ATOM 801 O O . SER A 1 116 ? -6.044 7.117 7.329 1.00 96.69 116 SER A O 1
ATOM 803 N N . GLY A 1 117 ? -5.178 7.789 5.368 1.00 95.56 117 GLY A N 1
ATOM 804 C CA . GLY A 1 117 ? -4.545 8.986 5.933 1.00 95.56 117 GLY A CA 1
ATOM 805 C C . GLY A 1 117 ? -3.476 8.687 6.992 1.00 95.56 117 GLY A C 1
ATOM 806 O O . GLY A 1 117 ? -3.226 9.525 7.860 1.00 95.56 117 GLY A O 1
ATOM 807 N N . THR A 1 118 ? -2.871 7.498 6.950 1.00 96.19 118 THR A N 1
ATOM 808 C CA . THR A 1 118 ? -1.839 7.052 7.891 1.00 96.19 118 THR A CA 1
ATOM 809 C C . THR A 1 118 ? -0.447 7.489 7.421 1.00 96.19 118 THR A C 1
ATOM 811 O O . THR A 1 118 ? -0.131 7.417 6.229 1.00 96.19 118 THR A O 1
ATOM 814 N N . LYS A 1 119 ? 0.383 7.963 8.357 1.00 95.19 119 LYS A N 1
ATOM 815 C CA . LYS A 1 119 ? 1.784 8.376 8.132 1.00 95.19 119 LYS A CA 1
ATOM 816 C C . LYS A 1 119 ? 2.805 7.537 8.905 1.00 95.19 119 LYS A C 1
ATOM 818 O O . LYS A 1 119 ? 4.002 7.687 8.712 1.00 95.19 119 LYS A O 1
ATOM 823 N N . GLY A 1 120 ? 2.358 6.712 9.845 1.00 96.25 120 GLY A N 1
ATOM 824 C CA . GLY A 1 120 ? 3.207 5.728 10.506 1.00 96.25 120 GLY A CA 1
ATOM 825 C C . GLY A 1 120 ? 3.031 4.345 9.901 1.00 96.25 120 GLY A C 1
ATOM 826 O O . GLY A 1 120 ? 2.366 4.176 8.874 1.00 96.25 120 GLY A O 1
ATOM 827 N N . ALA A 1 121 ? 3.627 3.349 10.555 1.00 97.69 121 ALA A N 1
ATOM 828 C CA . ALA A 1 121 ? 3.332 1.956 10.248 1.00 97.69 121 ALA A CA 1
ATOM 829 C C . ALA A 1 121 ? 1.861 1.634 10.553 1.00 97.69 121 ALA A C 1
ATOM 831 O O . ALA A 1 121 ? 1.246 2.271 11.409 1.00 97.69 121 ALA A O 1
ATOM 832 N N . VAL A 1 122 ? 1.309 0.661 9.841 1.00 98.69 122 VAL A N 1
ATOM 833 C CA . VAL A 1 122 ? -0.057 0.173 10.015 1.00 98.69 122 VAL A CA 1
ATOM 834 C C . VAL A 1 122 ? 0.014 -1.315 10.303 1.00 98.69 122 VAL A C 1
ATOM 836 O O . VAL A 1 122 ? 0.407 -2.085 9.432 1.00 98.69 122 VAL A O 1
ATOM 839 N N . THR A 1 123 ? -0.399 -1.704 11.498 1.00 98.69 123 THR A N 1
ATOM 840 C CA . THR A 1 123 ? -0.607 -3.091 11.892 1.00 98.69 123 THR A CA 1
ATOM 841 C C . THR A 1 123 ? -2.093 -3.315 12.140 1.00 98.69 123 THR A C 1
ATOM 843 O O . THR A 1 123 ? -2.741 -2.506 12.810 1.00 98.69 123 THR A O 1
ATOM 846 N N . VAL A 1 124 ? -2.644 -4.385 11.572 1.00 98.81 124 VAL A N 1
ATOM 847 C CA . VAL A 1 124 ? -4.005 -4.847 11.861 1.00 98.81 124 VAL A CA 1
ATOM 848 C C . VAL A 1 124 ? -3.962 -6.348 12.092 1.00 98.81 124 VAL A C 1
ATOM 850 O O . VAL A 1 124 ? -3.454 -7.074 11.243 1.00 98.81 124 VAL A O 1
ATOM 853 N N . ASP A 1 125 ? -4.508 -6.776 13.220 1.00 98.38 125 ASP A N 1
ATOM 854 C CA . ASP A 1 125 ? -4.694 -8.169 13.599 1.00 98.38 125 ASP A CA 1
ATOM 855 C C . ASP A 1 125 ? -6.196 -8.480 13.667 1.00 98.38 125 ASP A C 1
ATOM 857 O O . ASP A 1 125 ? -6.948 -7.818 14.396 1.00 98.38 125 ASP A O 1
ATOM 861 N N . GLY A 1 126 ? -6.637 -9.451 12.870 1.00 98.19 126 GLY A N 1
ATOM 862 C CA . GLY A 1 126 ? -8.035 -9.855 12.760 1.00 98.19 126 GLY A CA 1
ATOM 863 C C . GLY A 1 126 ? -8.847 -9.061 11.732 1.00 98.19 126 GLY A C 1
ATOM 864 O O . GLY A 1 126 ? -8.328 -8.381 10.841 1.00 98.19 126 GLY A O 1
ATOM 865 N N . GLY A 1 127 ? -10.171 -9.140 11.867 1.00 98.44 127 GLY A N 1
ATOM 866 C CA . GLY A 1 127 ? -11.132 -8.423 11.033 1.00 98.44 127 GLY A CA 1
ATOM 867 C C . GLY A 1 127 ? -11.781 -9.266 9.930 1.00 98.44 127 GLY A C 1
ATOM 868 O O . GLY A 1 127 ? -11.172 -10.150 9.333 1.00 98.44 127 GLY A O 1
ATOM 869 N N . SER A 1 128 ? -13.041 -8.954 9.617 1.00 98.31 128 SER A N 1
ATOM 870 C CA . SER A 1 128 ? -13.826 -9.654 8.587 1.00 98.31 128 SER A CA 1
ATOM 871 C C . SER A 1 128 ? -13.336 -9.377 7.174 1.00 98.31 128 SER A C 1
ATOM 873 O O . SER A 1 128 ? -13.386 -10.249 6.322 1.00 98.31 128 SER A O 1
ATOM 875 N N . ASN A 1 129 ? -12.882 -8.155 6.918 1.00 98.38 129 ASN A N 1
ATOM 876 C CA . ASN A 1 129 ? -12.146 -7.733 5.735 1.00 98.38 129 ASN A CA 1
ATOM 877 C C . ASN A 1 129 ? -11.239 -6.589 6.177 1.00 98.38 129 ASN A C 1
ATOM 879 O O . ASN A 1 129 ? -11.660 -5.763 6.992 1.00 98.38 129 ASN A O 1
ATOM 883 N N . VAL A 1 130 ? -10.041 -6.493 5.613 1.00 98.81 130 VAL A N 1
ATOM 884 C CA . VAL A 1 130 ? -9.075 -5.453 5.975 1.00 98.81 130 VAL A CA 1
ATOM 885 C C . VAL A 1 130 ? -8.681 -4.672 4.730 1.00 98.81 130 VAL A C 1
ATOM 887 O O . VAL A 1 130 ? -8.136 -5.225 3.781 1.00 98.81 130 VAL A O 1
ATOM 890 N N . SER A 1 131 ? -8.952 -3.367 4.722 1.00 98.56 131 SER A N 1
ATOM 891 C CA . SER A 1 131 ? -8.612 -2.477 3.611 1.00 98.56 131 SER A CA 1
ATOM 892 C C . SER A 1 131 ? -7.706 -1.338 4.070 1.00 98.56 131 SER A C 1
ATOM 894 O O . SER A 1 131 ? -8.101 -0.515 4.890 1.00 98.56 131 SER A O 1
ATOM 896 N N . VAL A 1 132 ? -6.516 -1.219 3.490 1.00 98.75 132 VAL A N 1
ATOM 897 C CA . VAL A 1 132 ? -5.532 -0.178 3.813 1.00 98.75 132 VAL A CA 1
ATOM 898 C C . VAL A 1 132 ? -5.282 0.699 2.592 1.00 98.75 132 VAL A C 1
ATOM 900 O O . VAL A 1 132 ? -4.884 0.221 1.532 1.00 98.75 132 VAL A O 1
ATOM 903 N N . THR A 1 133 ? -5.494 2.005 2.741 1.00 98.31 133 THR A N 1
ATOM 904 C CA . THR A 1 133 ? -5.094 3.004 1.746 1.00 98.31 133 THR A CA 1
ATOM 905 C C . THR A 1 133 ? -3.760 3.623 2.138 1.00 98.31 133 THR A C 1
ATOM 907 O O . THR A 1 133 ? -3.688 4.378 3.110 1.00 98.31 133 THR A O 1
ATOM 910 N N . VAL A 1 134 ? -2.717 3.333 1.364 1.00 97.81 134 VAL A N 1
ATOM 911 C CA . VAL A 1 134 ? -1.357 3.827 1.601 1.00 97.81 134 VAL A CA 1
ATOM 912 C C . VAL A 1 134 ? -1.059 5.102 0.809 1.00 97.81 134 VAL A C 1
ATOM 914 O O . VAL A 1 134 ? -1.674 5.390 -0.219 1.00 97.81 134 VAL A O 1
ATOM 917 N N . ASN A 1 135 ? -0.095 5.877 1.294 1.00 94.69 135 ASN A N 1
ATOM 918 C CA . ASN A 1 135 ? 0.427 7.081 0.652 1.00 94.69 135 ASN A CA 1
ATOM 919 C C . ASN A 1 135 ? 1.952 7.177 0.851 1.00 94.69 135 ASN A C 1
ATOM 921 O O . ASN A 1 135 ? 2.555 6.297 1.460 1.00 94.69 135 ASN A O 1
ATOM 925 N N . LYS A 1 136 ? 2.569 8.265 0.373 1.00 94.50 136 LYS A N 1
ATOM 926 C CA . LYS A 1 136 ? 4.021 8.503 0.479 1.00 94.50 136 LYS A CA 1
ATOM 927 C C . LYS A 1 136 ? 4.605 8.411 1.879 1.00 94.50 136 LYS A C 1
ATOM 929 O O . LYS A 1 136 ? 5.742 7.992 2.026 1.00 94.50 136 LYS A O 1
ATOM 934 N N . ASP A 1 137 ? 3.842 8.818 2.886 1.00 94.00 137 ASP A N 1
ATOM 935 C CA . ASP A 1 137 ? 4.325 8.866 4.259 1.00 94.00 137 ASP A CA 1
ATOM 936 C C . ASP A 1 137 ? 3.975 7.583 5.012 1.00 94.00 137 ASP A C 1
ATOM 938 O O . ASP A 1 137 ? 4.497 7.380 6.096 1.00 94.00 137 ASP A O 1
ATOM 942 N N . THR A 1 138 ? 3.097 6.721 4.488 1.00 96.81 138 THR A N 1
ATOM 943 C CA . THR A 1 138 ? 2.718 5.487 5.182 1.00 96.81 138 THR A CA 1
ATOM 944 C C . THR A 1 138 ? 3.951 4.611 5.409 1.00 96.81 138 THR A C 1
ATOM 946 O O . THR A 1 138 ? 4.724 4.367 4.489 1.00 96.81 138 THR A O 1
ATOM 949 N N . GLY A 1 139 ? 4.136 4.137 6.642 1.00 97.00 139 GLY A N 1
ATOM 950 C CA . GLY A 1 139 ? 5.240 3.261 7.023 1.00 97.00 139 GLY A CA 1
ATOM 951 C C . GLY A 1 139 ? 5.046 1.817 6.552 1.00 97.00 139 GLY A C 1
ATOM 952 O O . GLY A 1 139 ? 4.376 1.550 5.557 1.00 97.00 139 GLY A O 1
ATOM 953 N N . ALA A 1 140 ? 5.644 0.867 7.277 1.00 97.62 140 ALA A N 1
ATOM 954 C CA . ALA A 1 140 ? 5.406 -0.554 7.024 1.00 97.62 140 ALA A CA 1
ATOM 955 C C . ALA A 1 140 ? 3.923 -0.902 7.222 1.00 97.62 140 ALA A C 1
ATOM 957 O O . ALA A 1 140 ? 3.286 -0.363 8.124 1.00 97.62 140 ALA A O 1
ATOM 958 N N . VAL A 1 141 ? 3.394 -1.812 6.410 1.00 98.69 141 VAL A N 1
ATOM 959 C CA . VAL A 1 141 ? 2.029 -2.328 6.539 1.00 98.69 141 VAL A CA 1
ATOM 960 C C . VAL A 1 141 ? 2.107 -3.812 6.862 1.00 98.69 141 VAL A C 1
ATOM 962 O O . VAL A 1 141 ? 2.688 -4.563 6.086 1.00 98.69 141 VAL A O 1
ATOM 965 N N . THR A 1 142 ? 1.521 -4.230 7.978 1.00 98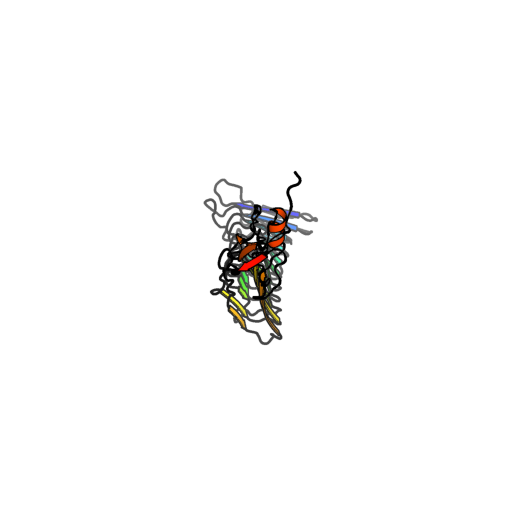.50 142 THR A N 1
ATOM 966 C CA . THR A 1 142 ? 1.465 -5.628 8.419 1.00 98.50 142 THR A CA 1
ATOM 967 C C . THR A 1 142 ? 0.020 -5.985 8.728 1.00 98.50 142 THR A C 1
ATOM 969 O O . THR A 1 142 ? -0.564 -5.413 9.642 1.00 98.50 142 THR A O 1
ATOM 972 N N . LEU A 1 143 ? -0.571 -6.904 7.972 1.00 98.69 143 LEU A N 1
ATOM 973 C CA . LEU A 1 143 ? -1.952 -7.346 8.180 1.00 98.69 143 LEU A CA 1
ATOM 974 C C . LEU A 1 143 ? -1.948 -8.844 8.456 1.00 98.69 143 LEU A C 1
ATOM 976 O O . LEU A 1 143 ? -1.401 -9.601 7.658 1.00 98.69 143 LEU A O 1
ATOM 980 N N . ASP A 1 144 ? -2.525 -9.250 9.576 1.00 97.62 144 ASP A N 1
ATOM 981 C CA . ASP A 1 144 ? -2.486 -10.628 10.059 1.00 97.62 144 ASP A CA 1
ATOM 982 C C . ASP A 1 144 ? -3.880 -11.101 10.478 1.00 97.62 144 ASP A C 1
ATOM 984 O O . ASP A 1 144 ? -4.749 -10.283 10.791 1.00 97.62 144 ASP A O 1
ATOM 988 N N . ASN A 1 145 ? -4.095 -12.418 10.456 1.00 96.62 145 ASN A N 1
ATOM 989 C CA . ASN A 1 145 ? -5.311 -13.091 10.923 1.00 96.62 145 ASN A CA 1
ATOM 990 C C . ASN A 1 145 ? -6.636 -12.529 10.364 1.00 96.62 145 ASN A C 1
ATOM 992 O O . ASN A 1 145 ? -7.688 -12.688 10.981 1.00 96.62 145 ASN A O 1
ATOM 996 N N . ALA A 1 146 ? -6.637 -11.878 9.196 1.00 97.75 146 ALA A N 1
ATOM 997 C CA . ALA A 1 146 ? -7.884 -11.433 8.582 1.00 97.75 146 ALA A CA 1
ATOM 998 C C . ALA A 1 146 ? -8.756 -12.656 8.245 1.00 97.75 146 ALA A C 1
ATOM 1000 O O . ALA A 1 146 ? -8.317 -13.574 7.551 1.00 97.75 146 ALA A O 1
ATOM 1001 N N . ALA A 1 147 ? -10.012 -12.659 8.687 1.00 97.56 147 ALA A N 1
ATOM 1002 C CA . ALA A 1 147 ? -10.938 -13.761 8.431 1.00 97.56 147 ALA A CA 1
ATOM 1003 C C . ALA A 1 147 ? -11.451 -13.779 6.978 1.00 97.56 147 ALA A C 1
ATOM 1005 O O . ALA A 1 147 ? -11.840 -14.828 6.460 1.00 97.56 147 ALA A O 1
ATOM 1006 N N . GLY A 1 148 ? -11.470 -12.620 6.314 1.00 97.75 148 GLY A N 1
ATOM 1007 C CA . GLY A 1 148 ? -11.887 -12.469 4.919 1.00 97.75 148 GLY A CA 1
ATOM 1008 C C . GLY A 1 148 ? -10.817 -11.820 4.054 1.00 97.75 148 GLY A C 1
ATOM 1009 O O . GLY A 1 148 ? -9.664 -12.238 4.074 1.00 97.75 148 GLY A O 1
ATOM 1010 N N . ALA A 1 149 ? -11.209 -10.900 3.178 1.00 98.44 149 ALA A N 1
ATOM 1011 C CA . ALA A 1 149 ? -10.323 -10.371 2.147 1.00 98.44 149 ALA A CA 1
ATOM 1012 C C . ALA A 1 149 ? -9.419 -9.249 2.677 1.00 98.44 149 ALA A C 1
ATOM 1014 O O . ALA A 1 149 ? -9.821 -8.444 3.521 1.00 98.44 149 ALA A O 1
ATOM 1015 N N . ILE A 1 150 ? -8.218 -9.159 2.112 1.00 98.88 150 ILE A N 1
ATOM 1016 C CA . ILE A 1 150 ? -7.238 -8.107 2.366 1.00 98.88 150 ILE A CA 1
ATOM 1017 C C . ILE A 1 150 ? -7.073 -7.263 1.097 1.00 98.88 150 ILE A C 1
ATOM 1019 O O . ILE A 1 150 ? -6.854 -7.791 0.009 1.00 98.88 150 ILE A O 1
ATOM 1023 N N . SER A 1 151 ? -7.140 -5.939 1.229 1.00 98.62 151 SER A N 1
ATOM 1024 C CA . SER A 1 151 ? -6.934 -4.993 0.130 1.00 98.62 151 SER A CA 1
ATOM 1025 C C . SER A 1 151 ? -5.988 -3.870 0.544 1.00 98.62 151 SER A C 1
ATOM 1027 O O . SER A 1 151 ? -6.307 -3.079 1.425 1.00 98.62 151 SER A O 1
ATOM 1029 N N . ILE A 1 152 ? -4.842 -3.744 -0.115 1.00 98.81 152 ILE A N 1
ATOM 1030 C CA . ILE A 1 152 ? -3.891 -2.648 0.090 1.00 98.81 152 ILE A CA 1
ATOM 1031 C C . ILE A 1 152 ? -3.804 -1.859 -1.205 1.00 98.81 152 ILE A C 1
ATOM 1033 O O . ILE A 1 152 ? -3.352 -2.381 -2.219 1.00 98.81 152 ILE A O 1
ATOM 1037 N N . THR A 1 153 ? -4.224 -0.599 -1.184 1.00 98.50 153 THR A N 1
ATOM 1038 C CA . THR A 1 153 ? -4.230 0.245 -2.386 1.00 98.50 153 THR A CA 1
ATOM 1039 C C . THR A 1 153 ? -3.570 1.582 -2.126 1.00 98.50 153 THR A C 1
ATOM 1041 O O . THR A 1 153 ? -3.709 2.129 -1.035 1.00 98.50 153 THR A O 1
ATOM 1044 N N . GLY A 1 154 ? -2.895 2.163 -3.109 1.00 97.00 154 GLY A N 1
ATOM 1045 C CA . GLY A 1 154 ? -2.391 3.520 -2.943 1.00 97.00 154 GLY A CA 1
ATOM 1046 C C . GLY A 1 154 ? -1.514 4.020 -4.071 1.00 97.00 154 GLY A C 1
ATOM 1047 O O . GLY A 1 154 ? -1.083 3.283 -4.958 1.00 97.00 154 GLY A O 1
ATOM 1048 N N . SER A 1 155 ? -1.237 5.315 -4.019 1.00 94.19 155 SER A N 1
ATOM 1049 C CA . SER A 1 155 ? -0.345 5.974 -4.961 1.00 94.19 155 SER A CA 1
ATOM 1050 C C . SER A 1 155 ? 0.773 6.699 -4.249 1.00 94.19 155 SER A C 1
ATOM 1052 O O . SER A 1 155 ? 0.577 7.220 -3.151 1.00 94.19 155 SER A O 1
ATOM 1054 N N . ASP A 1 156 ? 1.912 6.781 -4.927 1.00 93.50 156 ASP A N 1
ATOM 1055 C CA . ASP A 1 156 ? 3.140 7.366 -4.405 1.00 93.50 156 ASP A CA 1
ATOM 1056 C C . ASP A 1 156 ? 3.579 6.731 -3.077 1.00 93.50 156 ASP A C 1
ATOM 1058 O O . ASP A 1 156 ? 4.097 7.431 -2.228 1.00 93.50 156 ASP A O 1
ATOM 1062 N N . PHE A 1 157 ? 3.360 5.431 -2.867 1.00 95.50 157 PHE A N 1
ATOM 1063 C CA . PHE A 1 157 ? 3.831 4.722 -1.679 1.00 95.50 157 PHE A CA 1
ATOM 1064 C C . PHE A 1 157 ? 5.362 4.677 -1.671 1.00 95.50 157 PHE A C 1
ATOM 1066 O O . PHE A 1 157 ? 5.971 4.025 -2.512 1.00 95.50 157 PHE A O 1
ATOM 1073 N N . GLU A 1 158 ? 5.977 5.366 -0.714 1.00 90.00 158 GLU A N 1
ATOM 1074 C CA . GLU A 1 158 ? 7.423 5.320 -0.437 1.00 90.00 158 GLU A CA 1
ATOM 1075 C C . GLU A 1 158 ? 7.684 4.629 0.911 1.00 90.00 158 GLU A C 1
ATOM 1077 O O . GLU A 1 158 ? 8.720 4.817 1.550 1.00 90.00 158 GLU A O 1
ATOM 1082 N N . GLY A 1 159 ? 6.701 3.847 1.366 1.00 82.00 159 GLY A N 1
ATOM 1083 C CA . GLY A 1 159 ? 6.755 3.161 2.639 1.00 82.00 159 GLY A CA 1
ATOM 1084 C C . GLY A 1 159 ? 7.696 1.967 2.645 1.00 82.00 159 GLY A C 1
ATOM 1085 O O . GLY A 1 159 ? 8.239 1.518 1.629 1.00 82.00 159 GLY A O 1
ATOM 1086 N N . ALA A 1 160 ? 7.875 1.441 3.852 1.00 92.19 160 ALA A N 1
ATOM 1087 C CA . ALA A 1 160 ? 8.648 0.237 4.096 1.00 92.19 160 ALA A CA 1
ATOM 1088 C C . ALA A 1 160 ? 7.865 -1.012 3.639 1.00 92.19 160 ALA A C 1
ATOM 1090 O O . ALA A 1 160 ? 7.052 -0.971 2.719 1.00 92.19 160 ALA A O 1
ATOM 1091 N N . ASN A 1 161 ? 8.154 -2.159 4.241 1.00 97.56 161 ASN A N 1
ATOM 1092 C CA . ASN A 1 161 ? 7.607 -3.435 3.794 1.00 97.56 161 ASN A CA 1
ATOM 1093 C C . ASN A 1 161 ? 6.076 -3.486 3.896 1.00 97.56 161 ASN A C 1
ATOM 1095 O O . ASN A 1 161 ? 5.493 -2.953 4.837 1.00 97.56 161 ASN A O 1
ATOM 1099 N N . ILE A 1 162 ? 5.460 -4.201 2.960 1.00 98.62 162 ILE A N 1
ATOM 1100 C CA . ILE A 1 162 ? 4.095 -4.706 3.055 1.00 98.62 162 ILE A CA 1
ATOM 1101 C C . ILE A 1 162 ? 4.187 -6.196 3.387 1.00 98.62 162 ILE A C 1
ATOM 1103 O O . ILE A 1 162 ? 4.867 -6.944 2.687 1.00 98.62 162 ILE A O 1
ATOM 1107 N N . ALA A 1 163 ? 3.506 -6.628 4.439 1.00 98.44 163 ALA A N 1
ATOM 1108 C CA . ALA A 1 163 ? 3.387 -8.017 4.843 1.00 98.44 163 ALA A CA 1
ATOM 1109 C C . ALA A 1 163 ? 1.916 -8.347 5.105 1.00 98.44 163 ALA A C 1
ATOM 1111 O O . ALA A 1 163 ? 1.215 -7.595 5.780 1.00 98.44 163 ALA A O 1
ATOM 1112 N N . THR A 1 164 ? 1.453 -9.467 4.562 1.00 98.44 164 THR A N 1
ATOM 1113 C CA . THR A 1 164 ? 0.112 -9.997 4.824 1.00 98.44 164 THR A CA 1
ATOM 1114 C C . THR A 1 164 ? 0.206 -11.486 5.129 1.00 98.44 164 THR A C 1
ATOM 1116 O O . THR A 1 164 ? 0.943 -12.195 4.441 1.00 98.44 164 THR A O 1
ATOM 1119 N N . THR A 1 165 ? -0.507 -11.958 6.140 1.00 96.44 165 THR A N 1
ATOM 1120 C CA . THR A 1 165 ? -0.665 -13.379 6.482 1.00 96.44 165 THR A CA 1
ATOM 1121 C C . THR A 1 165 ? -2.140 -13.696 6.657 1.00 96.44 165 THR A C 1
ATOM 1123 O O . THR A 1 165 ? -2.951 -12.797 6.887 1.00 96.44 165 THR A O 1
ATOM 1126 N N . ASP A 1 166 ? -2.479 -14.967 6.441 1.00 93.94 166 ASP A N 1
ATOM 1127 C CA . ASP A 1 166 ? -3.863 -15.436 6.412 1.00 93.94 166 ASP A CA 1
ATOM 1128 C C . ASP A 1 166 ? -4.714 -14.652 5.393 1.00 93.94 166 ASP A C 1
ATOM 1130 O O . ASP A 1 166 ? -4.203 -14.145 4.383 1.00 93.94 166 ASP A O 1
ATOM 1134 N N . GLY A 1 167 ? -6.028 -14.608 5.608 1.00 94.06 167 GLY A N 1
ATOM 1135 C CA . GLY A 1 167 ? -6.977 -14.033 4.668 1.00 94.06 167 GLY A CA 1
ATOM 1136 C C . GLY A 1 167 ? -7.442 -14.997 3.577 1.00 94.06 167 GLY A C 1
ATOM 1137 O O . GLY A 1 167 ? -6.848 -16.040 3.272 1.00 94.06 167 GLY A O 1
ATOM 1138 N N . THR A 1 168 ? -8.567 -14.617 2.979 1.00 96.31 168 THR A N 1
ATOM 1139 C CA . THR A 1 168 ? -9.115 -15.245 1.773 1.00 96.31 168 THR A CA 1
ATOM 1140 C C . THR A 1 168 ? -8.421 -14.656 0.550 1.00 96.31 168 THR A C 1
ATOM 1142 O O . THR A 1 168 ? -7.320 -15.080 0.206 1.00 96.31 168 THR A O 1
ATOM 1145 N N . ASP A 1 169 ? -9.020 -13.655 -0.084 1.00 98.25 169 ASP A N 1
ATOM 1146 C CA . ASP A 1 169 ? -8.433 -12.977 -1.232 1.00 98.25 169 ASP A CA 1
ATOM 1147 C C . ASP A 1 169 ? -7.504 -11.846 -0.778 1.00 98.25 169 ASP A C 1
ATOM 1149 O O . ASP A 1 169 ? -7.865 -11.051 0.090 1.00 98.25 169 ASP A O 1
ATOM 1153 N N . VAL A 1 170 ? -6.329 -11.728 -1.395 1.00 98.75 170 VAL A N 1
ATOM 1154 C CA . VAL A 1 170 ? -5.377 -10.636 -1.154 1.00 98.75 170 VAL A CA 1
ATOM 1155 C C . VAL A 1 170 ? -5.198 -9.829 -2.429 1.00 98.75 170 VAL A C 1
ATOM 1157 O O . VAL A 1 170 ? -4.743 -10.341 -3.450 1.00 98.75 170 VAL A O 1
ATOM 1160 N N . THR A 1 171 ? -5.516 -8.540 -2.362 1.00 98.81 171 THR A N 1
ATOM 1161 C CA . THR A 1 171 ? -5.244 -7.571 -3.425 1.00 98.81 171 THR A CA 1
ATOM 1162 C C . THR A 1 171 ? -4.265 -6.519 -2.925 1.00 98.81 171 THR A C 1
ATOM 1164 O O . THR A 1 171 ? -4.521 -5.844 -1.935 1.00 98.81 171 THR A O 1
ATOM 1167 N N . ILE A 1 172 ? -3.151 -6.346 -3.625 1.00 98.81 172 ILE A N 1
ATOM 1168 C CA . ILE A 1 172 ? -2.197 -5.262 -3.401 1.00 98.81 172 ILE A CA 1
ATOM 1169 C C . ILE A 1 172 ? -2.089 -4.498 -4.715 1.00 98.81 172 ILE A C 1
ATOM 1171 O O . ILE A 1 172 ? -1.669 -5.071 -5.710 1.00 98.81 172 ILE A O 1
ATOM 1175 N N . ASP A 1 173 ? -2.470 -3.226 -4.740 1.00 98.62 173 ASP A N 1
ATOM 1176 C CA . ASP A 1 173 ? -2.352 -2.347 -5.906 1.00 98.62 173 ASP A CA 1
ATOM 1177 C C . ASP A 1 173 ? -1.726 -1.016 -5.487 1.00 98.62 173 ASP A C 1
ATOM 1179 O O . ASP A 1 173 ? -2.394 -0.091 -5.015 1.00 98.62 173 ASP A O 1
ATOM 1183 N N . VAL A 1 174 ? -0.403 -0.947 -5.597 1.00 98.38 174 VAL A N 1
ATOM 1184 C CA . VAL A 1 174 ? 0.382 0.195 -5.135 1.00 98.38 174 VAL A CA 1
ATOM 1185 C C . VAL A 1 174 ? 1.212 0.768 -6.268 1.00 98.38 174 VAL A C 1
ATOM 1187 O O . VAL A 1 174 ? 1.852 0.048 -7.036 1.00 98.38 174 VAL A O 1
ATOM 1190 N N . SER A 1 175 ? 1.247 2.094 -6.351 1.00 96.94 175 SER A N 1
ATOM 1191 C CA . SER A 1 175 ? 2.218 2.801 -7.181 1.00 96.94 175 SER A CA 1
ATOM 1192 C C . SER A 1 175 ? 3.194 3.601 -6.331 1.00 96.94 175 SER A C 1
ATOM 1194 O O . SER A 1 175 ? 2.825 4.096 -5.272 1.00 96.94 175 SER A O 1
ATOM 1196 N N . ALA A 1 176 ? 4.430 3.729 -6.799 1.00 96.44 176 ALA A N 1
ATOM 1197 C CA . ALA A 1 176 ? 5.523 4.397 -6.108 1.00 96.44 176 ALA A CA 1
ATOM 1198 C C . ALA A 1 176 ? 6.302 5.297 -7.071 1.00 96.44 176 ALA A C 1
ATOM 1200 O O . ALA A 1 176 ? 6.354 5.026 -8.273 1.00 96.44 176 ALA A O 1
ATOM 1201 N N . LYS A 1 177 ? 6.914 6.356 -6.535 1.00 94.06 177 LYS A N 1
ATOM 1202 C CA . LYS A 1 177 ? 7.871 7.225 -7.249 1.00 94.06 177 LYS A CA 1
ATOM 1203 C C . LYS A 1 177 ? 9.303 7.109 -6.726 1.00 94.06 177 LYS A C 1
ATOM 1205 O O . LYS A 1 177 ? 10.223 7.697 -7.288 1.00 94.06 177 LYS A O 1
ATOM 1210 N N . ALA A 1 178 ? 9.482 6.323 -5.672 1.00 92.75 178 ALA A N 1
ATOM 1211 C CA . ALA A 1 178 ? 10.759 5.966 -5.087 1.00 92.75 178 ALA A CA 1
ATOM 1212 C C . ALA A 1 178 ? 10.820 4.447 -4.887 1.00 92.75 178 ALA A C 1
ATOM 1214 O O . ALA A 1 178 ? 9.862 3.728 -5.186 1.00 92.75 178 ALA A O 1
ATOM 1215 N N . ALA A 1 179 ? 11.962 3.964 -4.399 1.00 91.69 179 ALA A N 1
ATOM 1216 C CA . ALA A 1 179 ? 12.092 2.566 -4.022 1.00 91.69 179 ALA A CA 1
ATOM 1217 C C . ALA A 1 179 ? 11.140 2.232 -2.861 1.00 91.69 179 ALA A C 1
ATOM 1219 O O . ALA A 1 179 ? 11.014 3.010 -1.915 1.00 91.69 179 ALA A O 1
ATOM 1220 N N . THR A 1 180 ? 10.487 1.076 -2.938 1.00 92.88 180 THR A N 1
ATOM 1221 C CA . THR A 1 180 ? 9.583 0.566 -1.894 1.00 92.88 180 THR A CA 1
ATOM 1222 C C . THR A 1 180 ? 10.271 -0.516 -1.076 1.00 92.88 180 THR A C 1
ATOM 1224 O O . THR A 1 180 ? 11.269 -1.079 -1.518 1.00 92.88 180 THR A O 1
ATOM 1227 N N . GLY A 1 181 ? 9.698 -0.884 0.073 1.00 95.62 181 GLY A N 1
ATOM 1228 C CA . GLY A 1 181 ? 10.074 -2.111 0.778 1.00 95.62 181 GLY A CA 1
ATOM 1229 C C . GLY A 1 181 ? 9.662 -3.405 0.058 1.00 95.62 181 GLY A C 1
ATOM 1230 O O . GLY A 1 181 ? 9.134 -3.393 -1.060 1.00 95.62 181 GLY A O 1
ATOM 1231 N N . ASN A 1 182 ? 9.900 -4.531 0.735 1.00 97.75 182 ASN A N 1
ATOM 1232 C CA . ASN A 1 182 ? 9.449 -5.856 0.301 1.00 97.75 182 ASN A CA 1
ATOM 1233 C C . ASN A 1 182 ? 7.922 -5.949 0.317 1.00 97.75 182 ASN A C 1
ATOM 1235 O O . ASN A 1 182 ? 7.281 -5.349 1.176 1.00 97.75 182 ASN A O 1
ATOM 1239 N N . ILE A 1 183 ? 7.359 -6.759 -0.575 1.00 98.50 183 ILE A N 1
ATOM 1240 C CA . ILE A 1 183 ? 5.961 -7.184 -0.525 1.00 98.50 183 ILE A CA 1
ATOM 1241 C C . ILE A 1 183 ? 5.950 -8.680 -0.220 1.00 98.50 183 ILE A C 1
ATOM 1243 O O . ILE A 1 183 ? 6.394 -9.480 -1.039 1.00 98.50 183 ILE A O 1
ATOM 1247 N N . THR A 1 184 ? 5.439 -9.059 0.944 1.00 98.56 184 THR A N 1
ATOM 1248 C CA . THR A 1 184 ? 5.294 -10.455 1.363 1.00 98.56 184 THR A CA 1
ATOM 1249 C C . THR A 1 184 ? 3.818 -10.778 1.536 1.00 98.56 184 THR A C 1
ATOM 1251 O O . THR A 1 184 ? 3.121 -10.153 2.333 1.00 98.56 184 THR A O 1
ATOM 1254 N N . VAL A 1 185 ? 3.341 -11.768 0.795 1.00 98.62 185 VAL A N 1
ATOM 1255 C CA . VAL A 1 185 ? 1.978 -12.288 0.872 1.00 98.62 185 VAL A CA 1
ATOM 1256 C C . VAL A 1 185 ? 2.078 -13.746 1.281 1.00 98.62 185 VAL A C 1
ATOM 1258 O O . VAL A 1 185 ? 2.527 -14.581 0.506 1.00 98.62 185 VAL A O 1
ATOM 1261 N N . GLY A 1 186 ? 1.736 -14.018 2.532 1.00 97.12 186 GLY A N 1
ATOM 1262 C CA . GLY A 1 186 ? 1.731 -15.349 3.118 1.00 97.12 186 GLY A CA 1
ATOM 1263 C C . GLY A 1 186 ? 3.096 -15.788 3.587 1.00 97.12 186 GLY A C 1
ATOM 1264 O O . GLY A 1 186 ? 4.145 -15.315 3.139 1.00 97.12 186 GLY A O 1
ATOM 1265 N N . THR A 1 187 ? 3.073 -16.741 4.507 1.00 95.50 187 THR A N 1
ATOM 1266 C CA . THR A 1 187 ? 4.268 -17.416 5.008 1.00 95.50 187 THR A CA 1
ATOM 1267 C C . THR A 1 187 ? 3.959 -18.888 5.238 1.00 95.50 187 THR A C 1
ATOM 1269 O O . THR A 1 187 ? 2.801 -19.290 5.241 1.00 95.50 187 THR A O 1
ATOM 1272 N N . ALA A 1 188 ? 4.994 -19.708 5.418 1.00 92.12 188 ALA A N 1
ATOM 1273 C CA . ALA A 1 188 ? 4.799 -21.123 5.713 1.00 92.12 188 ALA A CA 1
ATOM 1274 C C . ALA A 1 188 ? 3.967 -21.304 6.998 1.00 92.12 188 ALA A C 1
ATOM 1276 O O . ALA A 1 188 ? 4.372 -20.832 8.062 1.00 92.12 188 ALA A O 1
ATOM 1277 N N . GLY A 1 189 ? 2.842 -22.010 6.892 1.00 92.38 189 GLY A N 1
ATOM 1278 C CA . GLY A 1 189 ? 1.875 -22.216 7.970 1.00 92.38 189 GLY A CA 1
ATOM 1279 C C . GLY A 1 189 ? 0.799 -21.134 8.109 1.00 92.38 189 GLY A C 1
ATOM 1280 O O . GLY A 1 189 ? -0.116 -21.347 8.895 1.00 92.38 189 GLY A O 1
ATOM 1281 N N . ASN A 1 190 ? 0.902 -20.028 7.363 1.00 94.75 190 ASN A N 1
ATOM 1282 C CA . ASN A 1 190 ? -0.105 -18.961 7.261 1.00 94.75 190 ASN A CA 1
ATOM 1283 C C . ASN A 1 190 ? -0.230 -18.536 5.783 1.00 94.75 190 ASN A C 1
ATOM 1285 O O . ASN A 1 190 ? -0.008 -17.376 5.408 1.00 94.75 190 ASN A O 1
ATOM 1289 N N . GLU A 1 191 ? -0.432 -19.527 4.913 1.00 93.50 191 GLU A N 1
ATOM 1290 C CA . GLU A 1 191 ? -0.605 -19.347 3.474 1.00 93.50 191 GLU A CA 1
ATOM 1291 C C . GLU A 1 191 ? -1.963 -18.709 3.141 1.00 93.50 191 GLU A C 1
ATOM 1293 O O . GLU A 1 191 ? -2.969 -18.994 3.790 1.00 93.50 191 GLU A O 1
ATOM 1298 N N . GLN A 1 192 ? -2.031 -17.900 2.077 1.00 93.25 192 GLN A N 1
ATOM 1299 C CA . GLN A 1 192 ? -3.316 -17.362 1.611 1.00 93.25 192 GLN A CA 1
ATOM 1300 C C . GLN A 1 192 ? -4.247 -18.478 1.146 1.00 93.25 192 GLN A C 1
ATOM 1302 O O . GLN A 1 192 ? -3.850 -19.364 0.380 1.00 93.25 192 GLN A O 1
ATOM 1307 N N . SER A 1 193 ? -5.512 -18.387 1.557 1.00 95.25 193 SER A N 1
ATOM 1308 C CA . SER A 1 193 ? -6.531 -19.388 1.228 1.00 95.25 193 SER A CA 1
ATOM 1309 C C . SER A 1 193 ? -7.319 -19.078 -0.053 1.00 95.25 193 SER A C 1
ATOM 1311 O O . SER A 1 193 ? -7.864 -19.992 -0.670 1.00 95.25 193 SER A O 1
ATOM 1313 N N . GLY A 1 194 ? -7.379 -17.813 -0.480 1.00 96.75 194 GLY A N 1
ATOM 1314 C CA . GLY A 1 194 ? -8.100 -17.342 -1.670 1.00 96.75 194 GLY A CA 1
ATOM 1315 C C . GLY A 1 194 ? -7.179 -16.869 -2.797 1.00 96.75 194 GLY A C 1
ATOM 1316 O O . GLY A 1 194 ? -6.050 -17.328 -2.935 1.00 96.75 194 GLY A O 1
ATOM 1317 N N . ALA A 1 195 ? -7.672 -16.006 -3.679 1.00 98.06 195 ALA A N 1
ATOM 1318 C CA . ALA A 1 195 ? -6.899 -15.490 -4.807 1.00 98.06 195 ALA A CA 1
ATOM 1319 C C . ALA A 1 195 ? -5.912 -14.397 -4.368 1.00 98.06 195 ALA A C 1
ATOM 1321 O O . ALA A 1 195 ? -6.244 -13.531 -3.564 1.00 98.06 195 ALA A O 1
ATOM 1322 N N . VAL A 1 196 ? -4.712 -14.382 -4.952 1.00 98.81 196 VAL A N 1
ATOM 1323 C CA . VAL A 1 196 ? -3.696 -13.352 -4.708 1.00 98.81 196 VAL A CA 1
ATOM 1324 C C . VAL A 1 196 ? -3.463 -12.535 -5.973 1.00 98.81 196 VAL A C 1
ATOM 1326 O O . VAL A 1 196 ? -3.120 -13.078 -7.022 1.00 98.81 196 VAL A O 1
ATOM 1329 N N . SER A 1 197 ? -3.595 -11.215 -5.867 1.00 98.56 197 SER A N 1
ATOM 1330 C CA . SER A 1 197 ? -3.311 -10.255 -6.931 1.00 98.56 197 SER A CA 1
ATOM 1331 C C . SER A 1 197 ? -2.409 -9.142 -6.411 1.00 98.56 197 SER A C 1
ATOM 1333 O O . SER A 1 197 ? -2.831 -8.321 -5.603 1.00 98.56 197 SER A O 1
ATOM 1335 N N . VAL A 1 198 ? -1.178 -9.075 -6.907 1.00 98.88 198 VAL A N 1
ATOM 1336 C CA . VAL A 1 198 ? -0.205 -8.029 -6.580 1.00 98.88 198 VAL A CA 1
ATOM 1337 C C . VAL A 1 198 ? 0.099 -7.221 -7.833 1.00 98.88 198 VAL A C 1
ATOM 1339 O O . VAL A 1 198 ? 0.615 -7.757 -8.807 1.00 98.88 198 VAL A O 1
ATOM 1342 N N . THR A 1 199 ? -0.164 -5.923 -7.794 1.00 98.50 199 THR A N 1
ATOM 1343 C CA . THR A 1 199 ? 0.231 -4.936 -8.794 1.00 98.50 199 THR A CA 1
ATOM 1344 C C . THR A 1 199 ? 1.133 -3.905 -8.129 1.00 98.50 199 THR A C 1
ATOM 1346 O O . THR A 1 199 ? 0.711 -3.158 -7.248 1.00 98.50 199 THR A O 1
ATOM 1349 N N . GLN A 1 200 ? 2.390 -3.853 -8.562 1.00 98.12 200 GLN A N 1
ATOM 1350 C CA . GLN A 1 200 ? 3.337 -2.810 -8.183 1.00 98.12 200 GLN A CA 1
ATOM 1351 C C . GLN A 1 200 ? 3.640 -1.949 -9.407 1.00 98.12 200 GLN A C 1
ATOM 1353 O O . GLN A 1 200 ? 4.121 -2.446 -10.422 1.00 98.12 200 GLN A O 1
ATOM 1358 N N . THR A 1 201 ? 3.399 -0.646 -9.317 1.00 97.62 201 THR A N 1
ATOM 1359 C CA . THR A 1 201 ? 3.722 0.300 -10.391 1.00 97.62 201 THR A CA 1
ATOM 1360 C C . THR A 1 201 ? 4.838 1.241 -9.951 1.00 97.62 201 THR A C 1
ATOM 1362 O O . THR A 1 201 ? 4.651 2.069 -9.066 1.00 97.62 201 THR A O 1
ATOM 1365 N N . LEU A 1 202 ? 6.002 1.137 -10.581 1.00 96.81 202 LEU A N 1
ATOM 1366 C CA . LEU A 1 202 ? 7.170 1.977 -10.332 1.00 96.81 202 LEU A CA 1
ATOM 1367 C C . LEU A 1 202 ? 7.200 3.098 -11.373 1.00 96.81 202 LEU A C 1
ATOM 1369 O O . LEU A 1 202 ? 7.448 2.843 -12.549 1.00 96.81 202 LEU A O 1
ATOM 1373 N N . ASN A 1 203 ? 6.939 4.331 -10.944 1.00 95.38 203 ASN A N 1
ATOM 1374 C CA . ASN A 1 203 ? 6.941 5.514 -11.799 1.00 95.38 203 ASN A CA 1
ATOM 1375 C C . ASN A 1 203 ? 8.228 6.311 -11.579 1.00 95.38 203 ASN A C 1
ATOM 1377 O O . ASN A 1 203 ? 8.382 6.965 -10.552 1.00 95.38 203 ASN A O 1
ATOM 1381 N N . SER A 1 204 ? 9.132 6.305 -12.551 1.00 94.19 204 SER A N 1
ATOM 1382 C CA . SER A 1 204 ? 10.315 7.165 -12.543 1.00 94.19 204 SER A CA 1
ATOM 1383 C C . SER A 1 204 ? 10.121 8.332 -13.500 1.00 94.19 204 SER A C 1
ATOM 1385 O O . SER A 1 204 ? 9.634 8.157 -14.613 1.00 94.19 204 SER A O 1
ATOM 1387 N N . ASP A 1 205 ? 10.559 9.519 -13.091 1.00 92.56 205 ASP A N 1
ATOM 1388 C CA . ASP A 1 205 ? 10.687 10.672 -13.986 1.00 92.56 205 ASP A CA 1
ATOM 1389 C C . ASP A 1 205 ? 12.022 10.701 -14.756 1.00 92.56 205 ASP A C 1
ATOM 1391 O O . ASP A 1 205 ? 12.334 11.651 -15.487 1.00 92.56 205 ASP A O 1
ATOM 1395 N N . GLY A 1 206 ? 12.831 9.657 -14.561 1.00 89.75 206 GLY A N 1
ATOM 1396 C CA . GLY A 1 206 ? 14.158 9.503 -15.128 1.00 89.75 206 GLY A CA 1
ATOM 1397 C C . GLY A 1 206 ? 15.161 10.546 -14.636 1.00 89.75 206 GLY A C 1
ATOM 1398 O O . GLY A 1 206 ? 16.197 10.707 -15.272 1.00 89.75 206 GLY A O 1
ATOM 1399 N N . GLU A 1 207 ? 14.881 11.289 -13.557 1.00 89.81 207 GLU A N 1
ATOM 1400 C CA . GLU A 1 207 ? 15.844 12.220 -12.949 1.00 89.81 207 GLU A CA 1
ATOM 1401 C C . GLU A 1 207 ? 16.752 11.543 -11.911 1.00 89.81 207 GLU A C 1
ATOM 1403 O O . GLU A 1 207 ? 17.817 12.076 -11.591 1.00 89.81 207 GLU A O 1
ATOM 1408 N N . ALA A 1 208 ? 16.358 10.367 -11.416 1.00 91.88 208 ALA A N 1
ATOM 1409 C CA . ALA A 1 208 ? 17.144 9.513 -10.534 1.00 91.88 208 ALA A CA 1
ATOM 1410 C C . ALA A 1 208 ? 16.836 8.028 -10.787 1.00 91.88 208 ALA A C 1
ATOM 1412 O O . ALA A 1 208 ? 15.775 7.676 -11.309 1.00 91.88 208 ALA A O 1
ATOM 1413 N N . ALA A 1 209 ? 17.766 7.154 -10.393 1.00 91.75 209 ALA A N 1
ATOM 1414 C CA . ALA A 1 209 ? 17.546 5.711 -10.425 1.00 91.75 209 ALA A CA 1
ATOM 1415 C C . ALA A 1 209 ? 16.455 5.312 -9.426 1.00 91.75 209 ALA A C 1
ATOM 1417 O O . ALA A 1 209 ? 16.512 5.694 -8.255 1.00 91.75 209 ALA A O 1
ATOM 1418 N N . LEU A 1 210 ? 15.502 4.499 -9.880 1.00 94.62 210 LEU A N 1
ATOM 1419 C CA . LEU A 1 210 ? 14.503 3.867 -9.022 1.00 94.62 210 LEU A CA 1
ATOM 1420 C C . LEU A 1 210 ? 14.906 2.401 -8.865 1.00 94.62 210 LEU A C 1
ATOM 1422 O O . LEU A 1 210 ? 14.720 1.594 -9.774 1.00 94.62 210 LEU A O 1
ATOM 1426 N N . ASN A 1 211 ? 15.532 2.074 -7.733 1.00 93.19 211 ASN A N 1
ATOM 1427 C CA . ASN A 1 211 ? 16.161 0.773 -7.528 1.00 93.19 211 ASN A CA 1
ATOM 1428 C C . ASN A 1 211 ? 15.422 -0.070 -6.480 1.00 93.19 211 ASN A C 1
ATOM 1430 O O . ASN A 1 211 ? 15.638 0.110 -5.285 1.00 93.19 211 ASN A O 1
ATOM 1434 N N . ASN A 1 212 ? 14.626 -1.032 -6.947 1.00 93.94 212 ASN A N 1
ATOM 1435 C CA . ASN A 1 212 ? 14.033 -2.095 -6.131 1.00 93.94 212 ASN A CA 1
ATOM 1436 C C . ASN A 1 212 ? 14.852 -3.403 -6.186 1.00 93.94 212 ASN A C 1
ATOM 1438 O O . ASN A 1 212 ? 14.361 -4.453 -5.798 1.00 93.94 212 ASN A O 1
ATOM 1442 N N . GLY A 1 213 ? 16.102 -3.386 -6.658 1.00 91.19 213 GLY A N 1
ATOM 1443 C CA . GLY A 1 213 ? 16.920 -4.595 -6.829 1.00 91.19 213 GLY A CA 1
ATOM 1444 C C . GLY A 1 213 ? 17.225 -5.358 -5.534 1.00 91.19 213 GLY A C 1
ATOM 1445 O O . GLY A 1 213 ? 17.425 -6.570 -5.583 1.00 91.19 213 GLY A O 1
ATOM 1446 N N . ASP A 1 214 ? 17.214 -4.669 -4.390 1.00 92.00 214 ASP A N 1
ATOM 1447 C CA . ASP A 1 214 ? 17.374 -5.271 -3.058 1.00 92.00 214 ASP A CA 1
ATOM 1448 C C . ASP A 1 214 ? 16.034 -5.657 -2.409 1.00 92.00 214 ASP A C 1
ATOM 1450 O O . ASP A 1 214 ? 16.014 -6.148 -1.278 1.00 92.00 214 ASP A O 1
ATOM 1454 N N . THR A 1 215 ? 14.912 -5.432 -3.100 1.00 94.69 215 THR A N 1
ATOM 1455 C CA . THR A 1 215 ? 13.580 -5.770 -2.602 1.00 94.69 215 THR A CA 1
ATOM 1456 C C . THR A 1 215 ? 12.975 -6.944 -3.356 1.00 94.69 215 THR A C 1
ATOM 1458 O O . THR A 1 215 ? 13.422 -7.347 -4.438 1.00 94.69 215 THR A O 1
ATOM 1461 N N . ALA A 1 216 ? 11.979 -7.566 -2.735 1.00 95.56 216 ALA A N 1
ATOM 1462 C CA . ALA A 1 216 ? 11.323 -8.739 -3.281 1.00 95.56 216 ALA A CA 1
ATOM 1463 C C . ALA A 1 216 ? 9.803 -8.652 -3.165 1.00 95.56 216 ALA A C 1
ATOM 1465 O O . ALA A 1 216 ? 9.276 -8.109 -2.194 1.00 95.56 216 ALA A O 1
ATOM 1466 N N . ILE A 1 217 ? 9.123 -9.250 -4.141 1.00 98.12 217 ILE A N 1
ATOM 1467 C CA . ILE A 1 217 ? 7.731 -9.673 -4.035 1.00 98.12 217 ILE A CA 1
ATOM 1468 C C . ILE A 1 217 ? 7.747 -11.183 -3.798 1.00 98.12 217 ILE A C 1
ATOM 1470 O O . ILE A 1 217 ? 8.169 -11.934 -4.676 1.00 98.12 217 ILE A O 1
ATOM 1474 N N . ALA A 1 218 ? 7.310 -11.624 -2.625 1.00 97.19 218 ALA A N 1
ATOM 1475 C CA . ALA A 1 218 ? 7.224 -13.030 -2.253 1.00 97.19 218 ALA A CA 1
ATOM 1476 C C . ALA A 1 218 ? 5.768 -13.399 -1.964 1.00 97.19 218 ALA A C 1
ATOM 1478 O O . ALA A 1 218 ? 5.137 -12.779 -1.113 1.00 97.19 218 ALA A O 1
ATOM 1479 N N . VAL A 1 219 ? 5.246 -14.408 -2.660 1.00 98.44 219 VAL A N 1
ATOM 1480 C CA . VAL A 1 219 ? 3.882 -14.920 -2.469 1.00 98.44 219 VAL A CA 1
ATOM 1481 C C . VAL A 1 219 ? 3.931 -16.392 -2.062 1.00 98.44 219 VAL A C 1
ATOM 1483 O O . VAL A 1 219 ? 4.618 -17.179 -2.717 1.00 98.44 219 VAL A O 1
ATOM 1486 N N . THR A 1 220 ? 3.200 -16.769 -1.013 1.00 96.38 220 THR A N 1
ATOM 1487 C CA . THR A 1 220 ? 3.088 -18.140 -0.500 1.00 96.38 220 THR A CA 1
ATOM 1488 C C . THR A 1 220 ? 1.618 -18.526 -0.332 1.00 96.38 220 THR A C 1
ATOM 1490 O O . THR A 1 220 ? 0.945 -18.032 0.564 1.00 96.38 220 THR A O 1
ATOM 1493 N N . GLY A 1 221 ? 1.135 -19.456 -1.153 1.00 92.56 221 GLY A N 1
ATOM 1494 C CA . GLY A 1 221 ? -0.268 -19.872 -1.168 1.00 92.56 221 GLY A CA 1
ATOM 1495 C C . GLY A 1 221 ? -1.151 -19.078 -2.127 1.00 92.56 221 GLY A C 1
ATOM 1496 O O . GLY A 1 221 ? -0.693 -18.207 -2.866 1.00 92.56 221 GLY A O 1
ATOM 1497 N N . GLY A 1 222 ? -2.431 -19.433 -2.118 1.00 95.69 222 GLY A N 1
ATOM 1498 C CA . GLY A 1 222 ? -3.482 -18.856 -2.943 1.00 95.69 222 GLY A CA 1
ATOM 1499 C C . GLY A 1 222 ? -3.993 -19.779 -4.053 1.00 95.69 222 GLY A C 1
ATOM 1500 O O . GLY A 1 222 ? -3.248 -20.575 -4.626 1.00 95.69 222 GLY A O 1
ATOM 1501 N N . THR A 1 223 ? -5.282 -19.660 -4.379 1.00 96.88 223 THR A N 1
ATOM 1502 C CA . THR A 1 223 ? -5.963 -20.480 -5.403 1.00 96.88 223 THR A CA 1
ATOM 1503 C C . THR A 1 223 ? -5.562 -20.092 -6.827 1.00 96.88 223 THR A C 1
ATOM 1505 O O . THR A 1 223 ? -5.380 -20.948 -7.696 1.00 96.88 223 THR A O 1
ATOM 1508 N N . THR A 1 224 ? -5.376 -18.794 -7.058 1.00 95.94 224 THR A N 1
ATOM 1509 C CA . THR A 1 224 ? -4.776 -18.204 -8.260 1.00 95.94 224 THR A CA 1
ATOM 1510 C C . THR A 1 224 ? -3.846 -17.084 -7.837 1.00 95.94 224 THR A C 1
ATOM 1512 O O . THR A 1 224 ? -4.204 -16.311 -6.949 1.00 95.94 224 THR A O 1
ATOM 1515 N N . ILE A 1 225 ? -2.692 -16.963 -8.486 1.00 97.69 225 ILE A N 1
ATOM 1516 C CA . ILE A 1 225 ? -1.681 -15.964 -8.140 1.00 97.69 225 ILE A CA 1
ATOM 1517 C C . ILE A 1 225 ? -1.381 -15.113 -9.370 1.00 97.69 225 ILE A C 1
ATOM 1519 O O . ILE A 1 225 ? -0.941 -15.630 -10.394 1.00 97.69 225 ILE A O 1
ATOM 1523 N N . ALA A 1 226 ? -1.582 -13.804 -9.268 1.00 95.62 226 ALA A N 1
ATOM 1524 C CA . ALA A 1 226 ? -1.230 -12.833 -10.292 1.00 95.62 226 ALA A CA 1
ATOM 1525 C C . ALA A 1 226 ? -0.272 -11.792 -9.707 1.00 95.62 226 ALA A C 1
ATOM 1527 O O . ALA A 1 226 ? -0.630 -11.064 -8.788 1.00 95.62 226 ALA A O 1
ATOM 1528 N N . VAL A 1 227 ? 0.942 -11.697 -10.246 1.00 98.06 227 VAL A N 1
ATOM 1529 C CA . VAL A 1 227 ? 1.921 -10.669 -9.873 1.00 98.06 227 VAL A CA 1
ATOM 1530 C C . VAL A 1 227 ? 2.256 -9.840 -11.104 1.00 98.06 227 VAL A C 1
ATOM 1532 O O . VAL A 1 227 ? 2.798 -10.356 -12.076 1.00 98.06 227 VAL A O 1
ATOM 1535 N N . THR A 1 228 ? 1.950 -8.550 -11.065 1.00 97.50 228 THR A N 1
ATOM 1536 C CA . THR A 1 228 ? 2.248 -7.584 -12.120 1.00 97.50 228 THR A CA 1
ATOM 1537 C C . THR A 1 228 ? 3.173 -6.505 -11.578 1.00 97.50 228 THR A C 1
ATOM 1539 O O . THR A 1 228 ? 2.840 -5.820 -10.615 1.00 97.50 228 THR A O 1
ATOM 1542 N N . VAL A 1 229 ? 4.317 -6.302 -12.228 1.00 97.88 229 VAL A N 1
ATOM 1543 C CA . VAL A 1 229 ? 5.169 -5.133 -11.994 1.00 97.88 229 VAL A CA 1
ATOM 1544 C C . VAL A 1 229 ? 5.180 -4.260 -13.240 1.00 97.88 229 VAL A C 1
ATOM 1546 O O . VAL A 1 229 ? 5.523 -4.723 -14.325 1.00 97.88 229 VAL A O 1
ATOM 1549 N N . ASN A 1 230 ? 4.818 -2.990 -13.093 1.00 96.56 230 ASN A N 1
ATOM 1550 C CA . ASN A 1 230 ? 4.859 -1.996 -14.158 1.00 96.56 230 ASN A CA 1
ATOM 1551 C C . ASN A 1 230 ? 6.022 -1.033 -13.906 1.00 96.56 230 ASN A C 1
ATOM 1553 O O . ASN A 1 230 ? 5.935 -0.187 -13.022 1.00 96.56 230 ASN A O 1
ATOM 1557 N N . ALA A 1 231 ? 7.097 -1.133 -14.684 1.00 96.62 231 ALA A N 1
ATOM 1558 C CA . ALA A 1 231 ? 8.178 -0.155 -14.700 1.00 96.62 231 ALA A CA 1
ATOM 1559 C C . ALA A 1 231 ? 7.866 0.931 -15.741 1.00 96.62 231 ALA A C 1
ATOM 1561 O O . ALA A 1 231 ? 7.911 0.690 -16.950 1.00 96.62 231 ALA A O 1
ATOM 1562 N N . ILE A 1 232 ? 7.516 2.127 -15.274 1.00 95.75 232 ILE A N 1
ATOM 1563 C CA . ILE A 1 232 ? 7.122 3.261 -16.110 1.00 95.75 232 ILE A CA 1
ATOM 1564 C C . ILE A 1 232 ? 8.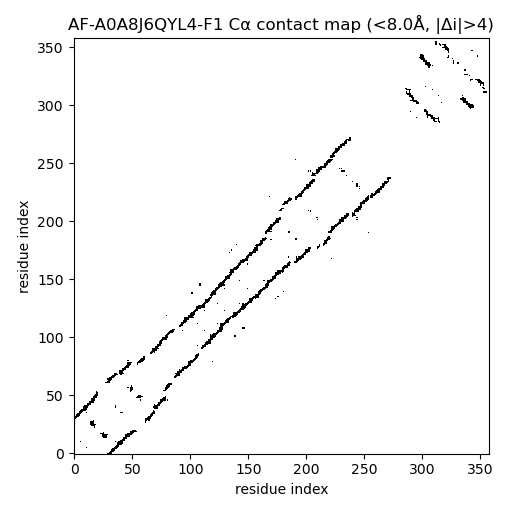180 4.353 -15.980 1.00 95.75 232 ILE A C 1
ATOM 1566 O O . ILE A 1 232 ? 8.335 4.959 -14.922 1.00 95.75 232 ILE A O 1
ATOM 1570 N N . SER A 1 233 ? 8.900 4.614 -17.068 1.00 93.44 233 SER A N 1
ATOM 1571 C CA . SER A 1 233 ? 9.776 5.775 -17.208 1.00 93.44 233 SER A CA 1
ATOM 1572 C C . SER A 1 233 ? 9.024 6.868 -17.962 1.00 93.44 233 SER A C 1
ATOM 1574 O O . SER A 1 233 ? 8.753 6.726 -19.158 1.00 93.44 233 SER A O 1
ATOM 1576 N N . ASP A 1 234 ? 8.664 7.936 -17.251 1.00 92.56 234 ASP A N 1
ATOM 1577 C CA . ASP A 1 234 ? 8.087 9.152 -17.819 1.00 92.56 234 ASP A CA 1
ATOM 1578 C C . ASP A 1 234 ? 9.116 10.285 -17.798 1.00 92.56 234 ASP A C 1
ATOM 1580 O O . ASP A 1 234 ? 9.151 11.107 -16.881 1.00 92.56 234 ASP A O 1
ATOM 1584 N N . ALA A 1 235 ? 10.024 10.282 -18.778 1.00 88.50 235 ALA A N 1
ATOM 1585 C CA . ALA A 1 235 ? 11.177 11.174 -18.779 1.00 88.50 235 ALA A CA 1
ATOM 1586 C C . ALA A 1 235 ? 10.755 12.652 -18.697 1.00 88.50 235 ALA A C 1
ATOM 1588 O O . ALA A 1 235 ? 10.090 13.177 -19.591 1.00 88.50 235 ALA A O 1
ATOM 1589 N N . LYS A 1 236 ? 11.218 13.373 -17.667 1.00 88.75 236 LYS A N 1
ATOM 1590 C CA . LYS A 1 236 ? 11.026 14.834 -17.569 1.00 88.75 236 LYS A CA 1
ATOM 1591 C C . LYS A 1 236 ? 12.030 15.633 -18.398 1.00 88.75 236 LYS A C 1
ATOM 1593 O O . LYS A 1 236 ? 11.815 16.825 -18.642 1.00 88.75 236 LYS A O 1
ATOM 1598 N N . LYS A 1 237 ? 13.152 15.023 -18.797 1.00 84.81 237 LYS A N 1
ATOM 1599 C CA . LYS A 1 237 ? 14.263 15.688 -19.492 1.00 84.81 237 LYS A CA 1
ATOM 1600 C C . LYS A 1 237 ? 14.836 14.798 -20.594 1.00 84.81 237 LYS A C 1
A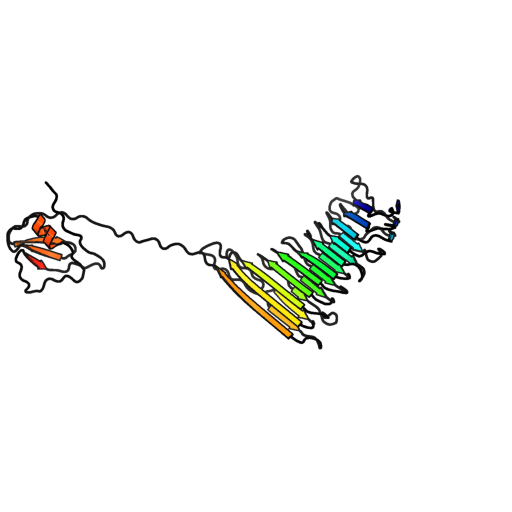TOM 1602 O O . LYS A 1 237 ? 14.814 13.581 -20.506 1.00 84.81 237 LYS A O 1
ATOM 1607 N N . GLU A 1 238 ? 15.440 15.419 -21.606 1.00 82.75 238 GLU A N 1
ATOM 1608 C CA . GLU A 1 238 ? 16.189 14.714 -22.669 1.00 82.75 238 GLU A CA 1
ATOM 1609 C C . GLU A 1 238 ? 17.366 13.896 -22.117 1.00 82.75 238 GLU A C 1
ATOM 1611 O O . GLU A 1 238 ? 17.811 12.936 -22.731 1.00 82.75 238 GLU A O 1
ATOM 1616 N N . THR A 1 239 ? 17.911 14.322 -20.976 1.00 82.69 239 THR A N 1
ATOM 1617 C CA . THR A 1 239 ? 19.052 13.686 -20.309 1.00 82.69 239 THR A CA 1
ATOM 1618 C C . THR A 1 239 ? 18.625 12.660 -19.263 1.00 82.69 239 THR A C 1
ATOM 1620 O O . THR A 1 239 ? 19.457 12.255 -18.458 1.00 82.69 239 THR A O 1
ATOM 1623 N N . SER A 1 240 ? 17.339 12.312 -19.199 1.00 87.00 240 SER A N 1
ATOM 1624 C CA . SER A 1 240 ? 16.848 11.253 -18.324 1.00 87.00 240 SER A CA 1
ATOM 1625 C C . SER A 1 240 ? 17.351 9.903 -18.843 1.00 87.00 240 SER A C 1
ATOM 1627 O O . SER A 1 240 ? 16.835 9.412 -19.844 1.00 87.00 240 SER A O 1
ATOM 1629 N N . ASP A 1 241 ? 18.378 9.333 -18.205 1.00 86.56 241 ASP A N 1
ATOM 1630 C CA . ASP A 1 241 ? 18.982 8.044 -18.602 1.00 86.56 241 ASP A CA 1
ATOM 1631 C C . ASP A 1 241 ? 19.011 6.992 -17.482 1.00 86.56 241 ASP A C 1
ATOM 1633 O O . ASP A 1 241 ? 19.563 5.910 -17.660 1.00 86.56 241 ASP A O 1
ATOM 1637 N N . PHE A 1 242 ? 18.388 7.292 -16.340 1.00 91.31 242 PHE A N 1
ATOM 1638 C CA . PHE A 1 242 ? 18.416 6.405 -15.188 1.00 91.31 242 PHE A CA 1
ATOM 1639 C C . PHE A 1 242 ? 17.501 5.186 -15.344 1.00 91.31 242 PHE A C 1
ATOM 1641 O O . PHE A 1 242 ? 16.349 5.295 -15.770 1.00 91.31 242 PHE A O 1
ATOM 1648 N N . ASP A 1 243 ? 18.011 4.040 -14.896 1.00 91.50 243 ASP A N 1
ATOM 1649 C CA . ASP A 1 243 ? 17.303 2.765 -14.907 1.00 91.50 243 ASP A CA 1
ATOM 1650 C C . ASP A 1 243 ? 16.214 2.671 -13.823 1.00 91.50 243 ASP A C 1
ATOM 1652 O O . ASP A 1 243 ? 16.301 3.265 -12.739 1.00 91.50 243 ASP A O 1
ATOM 1656 N N . ILE A 1 244 ? 15.209 1.840 -14.114 1.00 95.25 244 ILE A N 1
ATOM 1657 C CA . ILE A 1 244 ? 14.277 1.292 -13.126 1.00 95.25 244 ILE A CA 1
ATOM 1658 C C . ILE A 1 244 ? 14.658 -0.172 -12.916 1.00 95.25 244 ILE A C 1
ATOM 1660 O O . ILE A 1 244 ? 14.477 -0.998 -13.812 1.00 95.25 244 ILE A O 1
ATOM 1664 N N . THR A 1 245 ? 15.170 -0.503 -11.735 1.00 94.56 245 THR A N 1
ATOM 1665 C CA . THR A 1 245 ? 15.476 -1.890 -11.373 1.00 94.56 245 THR A CA 1
ATOM 1666 C C . THR A 1 245 ? 14.279 -2.484 -10.650 1.00 94.56 245 THR A C 1
ATOM 1668 O O . THR A 1 245 ? 13.924 -2.024 -9.566 1.00 94.56 245 THR A O 1
ATOM 1671 N N . VAL A 1 246 ? 13.675 -3.517 -11.235 1.00 93.62 246 VAL A N 1
ATOM 1672 C CA . VAL A 1 246 ? 12.614 -4.306 -10.597 1.00 93.62 246 VAL A CA 1
ATOM 1673 C C . VAL A 1 246 ? 13.235 -5.332 -9.647 1.00 93.62 246 VAL A C 1
ATOM 1675 O O . VAL A 1 246 ? 14.267 -5.929 -9.957 1.00 93.62 246 VAL A O 1
ATOM 1678 N N . GLY A 1 247 ? 12.606 -5.518 -8.487 1.00 92.62 247 GLY A N 1
ATOM 1679 C CA . GLY A 1 247 ? 13.018 -6.501 -7.489 1.00 92.62 247 GLY A CA 1
ATOM 1680 C C . GLY A 1 247 ? 12.742 -7.945 -7.896 1.00 92.62 247 GLY A C 1
ATOM 1681 O O . GLY A 1 247 ? 12.092 -8.233 -8.902 1.00 92.62 247 GLY A O 1
ATOM 1682 N N . SER A 1 248 ? 13.240 -8.884 -7.096 1.00 93.00 248 SER A N 1
ATOM 1683 C CA . SER A 1 248 ? 12.982 -10.307 -7.341 1.00 93.00 248 SER A CA 1
ATOM 1684 C C . SER A 1 248 ? 11.513 -10.660 -7.085 1.00 93.00 248 SER A C 1
ATOM 1686 O O . SER A 1 248 ? 10.896 -10.133 -6.164 1.00 93.00 248 SER A O 1
ATOM 1688 N N . ILE A 1 249 ? 10.948 -11.565 -7.887 1.00 95.75 249 ILE A N 1
ATOM 1689 C CA . ILE A 1 249 ? 9.595 -12.098 -7.681 1.00 95.75 249 ILE A CA 1
ATOM 1690 C C . ILE A 1 249 ? 9.718 -13.594 -7.395 1.00 95.75 249 ILE A C 1
ATOM 1692 O O . ILE A 1 249 ? 10.286 -14.332 -8.206 1.00 95.75 249 ILE A O 1
ATOM 1696 N N . SER A 1 250 ? 9.188 -14.047 -6.262 1.00 92.88 250 SER A N 1
ATOM 1697 C CA . SER A 1 250 ? 9.098 -15.458 -5.893 1.00 92.88 250 SER A CA 1
ATOM 1698 C C . SER A 1 250 ? 7.655 -15.843 -5.584 1.00 92.88 250 SER A C 1
ATOM 1700 O O . SER A 1 250 ? 6.919 -15.122 -4.915 1.00 92.88 250 SER A O 1
ATOM 1702 N N . VAL A 1 251 ? 7.243 -16.999 -6.099 1.00 94.62 251 VAL A N 1
ATOM 1703 C CA . VAL A 1 251 ? 5.911 -17.557 -5.870 1.00 94.62 251 VAL A CA 1
ATOM 1704 C C . VAL A 1 251 ? 6.068 -19.004 -5.434 1.00 94.62 251 VAL A C 1
ATOM 1706 O O . VAL A 1 251 ? 6.688 -19.806 -6.135 1.00 94.62 251 VAL A O 1
ATOM 1709 N N . THR A 1 252 ? 5.494 -19.326 -4.282 1.00 92.19 252 THR A N 1
ATOM 1710 C CA . THR A 1 252 ? 5.403 -20.677 -3.734 1.00 92.19 252 THR A CA 1
ATOM 1711 C C . THR A 1 252 ? 3.927 -21.036 -3.637 1.00 92.19 252 THR A C 1
ATOM 1713 O O . THR A 1 252 ? 3.232 -20.563 -2.745 1.00 92.19 252 THR A O 1
ATOM 1716 N N . GLY A 1 253 ? 3.425 -21.830 -4.583 1.00 88.06 253 GLY A N 1
ATOM 1717 C CA . GLY A 1 253 ? 2.037 -22.299 -4.540 1.00 88.06 253 GLY A CA 1
ATOM 1718 C C . GLY A 1 253 ? 1.784 -23.284 -3.393 1.00 88.06 253 GLY A C 1
ATOM 1719 O O . GLY A 1 253 ? 2.719 -23.902 -2.879 1.00 88.06 253 GLY A O 1
ATOM 1720 N N . SER A 1 254 ? 0.514 -23.444 -3.027 1.00 89.00 254 SER A N 1
ATOM 1721 C CA . SER A 1 254 ? 0.014 -24.504 -2.146 1.00 89.00 254 SER A CA 1
ATOM 1722 C C . SER A 1 254 ? -0.599 -25.650 -2.968 1.00 89.00 254 SER A C 1
ATOM 1724 O O . SER A 1 254 ? -0.518 -25.668 -4.198 1.00 89.00 254 SER A O 1
ATOM 1726 N N . GLU A 1 255 ? -1.225 -26.622 -2.297 1.00 90.69 255 GLU A N 1
ATOM 1727 C CA . GLU A 1 255 ? -1.990 -27.687 -2.965 1.00 90.69 255 GLU A CA 1
ATOM 1728 C C . GLU A 1 255 ? -3.207 -27.148 -3.743 1.00 90.69 255 GLU A C 1
ATOM 1730 O O . GLU A 1 255 ? -3.644 -27.783 -4.703 1.00 90.69 255 GLU A O 1
ATOM 1735 N N . ASP A 1 256 ? -3.706 -25.963 -3.374 1.00 92.88 256 ASP A N 1
ATOM 1736 C CA . ASP A 1 256 ? -4.879 -25.325 -3.982 1.00 92.88 256 ASP A CA 1
ATOM 1737 C C . ASP A 1 256 ? -4.528 -24.380 -5.143 1.00 92.88 256 ASP A C 1
ATOM 1739 O O . ASP A 1 256 ? -5.423 -23.885 -5.832 1.00 92.88 256 ASP A O 1
ATOM 1743 N N . THR A 1 257 ? -3.239 -24.116 -5.394 1.00 94.81 257 THR A N 1
ATOM 1744 C CA . THR A 1 257 ? -2.817 -23.200 -6.459 1.00 94.81 257 THR A CA 1
ATOM 1745 C C . THR A 1 257 ? -3.041 -23.817 -7.837 1.00 94.81 257 THR A C 1
ATOM 1747 O O . THR A 1 257 ? -2.367 -24.762 -8.247 1.00 94.81 257 THR A O 1
ATOM 1750 N N . THR A 1 258 ? -3.973 -23.234 -8.589 1.00 93.00 258 THR A N 1
ATOM 1751 C CA . THR A 1 258 ? -4.358 -23.695 -9.931 1.00 93.00 258 THR A CA 1
ATOM 1752 C C . THR A 1 258 ? -3.707 -22.906 -11.061 1.00 93.00 258 THR A C 1
ATOM 1754 O O . THR A 1 258 ? -3.477 -23.470 -12.131 1.00 93.00 258 THR A O 1
ATOM 1757 N N . ASP A 1 259 ? -3.395 -21.628 -10.833 1.00 86.94 259 ASP A N 1
ATOM 1758 C CA . ASP A 1 259 ? -2.782 -20.753 -11.831 1.00 86.94 259 ASP A CA 1
ATOM 1759 C C . ASP A 1 259 ? -1.795 -19.768 -11.200 1.00 86.94 259 ASP A C 1
ATOM 1761 O O . ASP A 1 259 ? -2.019 -19.258 -10.098 1.00 86.94 259 ASP A O 1
ATOM 1765 N N . VAL A 1 260 ? -0.708 -19.497 -11.924 1.00 93.06 260 VAL A N 1
ATOM 1766 C CA . VAL A 1 260 ? 0.314 -18.517 -11.550 1.00 93.06 260 VAL A CA 1
ATOM 1767 C C . VAL A 1 260 ? 0.683 -17.694 -12.777 1.00 93.06 260 VAL A C 1
ATOM 1769 O O . VAL A 1 260 ? 1.275 -18.199 -13.731 1.00 93.06 260 VAL A O 1
ATOM 1772 N N . THR A 1 261 ? 0.395 -16.400 -12.716 1.00 89.25 261 THR A N 1
ATOM 1773 C CA . THR A 1 261 ? 0.735 -15.419 -13.740 1.00 89.25 261 THR A CA 1
ATOM 1774 C C . THR A 1 261 ? 1.702 -14.389 -13.165 1.00 89.25 261 THR A C 1
ATOM 1776 O O . THR A 1 261 ? 1.408 -13.733 -12.170 1.00 89.25 261 THR A O 1
ATOM 1779 N N . VAL A 1 262 ? 2.854 -14.214 -13.816 1.00 95.88 262 VAL A N 1
ATOM 1780 C CA . VAL A 1 262 ? 3.827 -13.166 -13.477 1.00 95.88 262 VAL A CA 1
ATOM 1781 C C . VAL A 1 262 ? 4.086 -12.312 -14.710 1.00 95.88 262 VAL A C 1
ATOM 1783 O O . VAL A 1 262 ? 4.518 -12.819 -15.746 1.00 95.88 262 VAL A O 1
ATOM 1786 N N . VAL A 1 263 ? 3.830 -11.012 -14.598 1.00 93.31 263 VAL A N 1
ATOM 1787 C CA . VAL A 1 263 ? 3.965 -10.036 -15.680 1.00 93.31 263 VAL A CA 1
ATOM 1788 C C . VAL A 1 263 ? 4.900 -8.918 -15.241 1.00 93.31 263 VAL A C 1
ATOM 1790 O O . VAL A 1 263 ? 4.733 -8.329 -14.179 1.00 93.31 263 VAL A O 1
ATOM 1793 N N . GLN A 1 264 ? 5.876 -8.602 -16.085 1.00 94.50 264 GLN A N 1
ATOM 1794 C CA . GLN A 1 264 ? 6.731 -7.431 -15.926 1.00 94.50 264 GLN A CA 1
ATOM 1795 C C . GLN A 1 264 ? 6.586 -6.570 -17.176 1.00 94.50 264 GLN A C 1
ATOM 1797 O O . GLN A 1 264 ? 6.967 -6.983 -18.271 1.00 94.50 264 GLN A O 1
ATOM 1802 N N . ASN A 1 265 ? 6.005 -5.389 -17.011 1.00 92.50 265 ASN A N 1
ATOM 1803 C CA . ASN A 1 265 ? 5.793 -4.428 -18.080 1.00 92.50 265 ASN A CA 1
ATOM 1804 C C . ASN A 1 265 ? 6.847 -3.327 -17.999 1.00 92.50 265 ASN A C 1
ATOM 1806 O O . ASN A 1 265 ? 7.172 -2.853 -16.913 1.00 92.50 265 ASN A O 1
ATOM 1810 N N . ALA A 1 266 ? 7.326 -2.881 -19.157 1.00 93.12 266 ALA A N 1
ATOM 1811 C CA . ALA A 1 266 ? 8.157 -1.692 -19.283 1.00 93.12 266 ALA A CA 1
ATOM 1812 C C . ALA A 1 266 ? 7.477 -0.700 -20.233 1.00 93.12 266 ALA A C 1
ATOM 1814 O O . ALA A 1 266 ? 7.091 -1.066 -21.344 1.00 93.12 266 ALA A O 1
ATOM 1815 N N . SER A 1 267 ? 7.339 0.551 -19.802 1.00 92.62 267 SER A N 1
ATOM 1816 C CA . SER A 1 267 ? 6.825 1.655 -20.615 1.00 92.62 267 SER A CA 1
ATOM 1817 C C . SER A 1 267 ? 7.787 2.830 -20.526 1.00 92.62 267 SER A C 1
ATOM 1819 O O . SER A 1 267 ? 8.153 3.237 -19.429 1.00 92.62 267 SER A O 1
ATOM 1821 N N . VAL A 1 268 ? 8.191 3.377 -21.673 1.00 89.44 268 VAL A N 1
ATOM 1822 C CA . VAL A 1 268 ? 9.149 4.487 -21.750 1.00 89.44 268 VAL A CA 1
ATOM 1823 C C . VAL A 1 268 ? 8.570 5.588 -22.625 1.00 89.44 268 VAL A C 1
ATOM 1825 O O . VAL A 1 268 ? 8.243 5.350 -23.790 1.00 89.44 268 VAL A O 1
ATOM 1828 N N . THR A 1 269 ? 8.474 6.798 -22.084 1.00 85.50 269 THR A N 1
ATOM 1829 C CA . THR A 1 269 ? 8.232 8.019 -22.857 1.00 85.50 269 THR A CA 1
ATOM 1830 C C . THR A 1 269 ? 9.529 8.827 -22.915 1.00 85.50 269 THR A C 1
ATOM 1832 O O . THR A 1 269 ? 10.269 8.937 -21.941 1.00 85.50 269 THR A O 1
ATOM 1835 N N . THR A 1 270 ? 9.847 9.374 -24.089 1.00 77.50 270 THR A N 1
ATOM 1836 C CA . THR A 1 270 ? 11.057 10.182 -24.298 1.00 77.50 270 THR A CA 1
ATOM 1837 C C . THR A 1 270 ? 10.678 11.617 -24.624 1.00 77.50 270 THR A C 1
ATOM 1839 O O . THR A 1 270 ? 9.847 11.848 -25.509 1.00 77.50 270 THR A O 1
ATOM 1842 N N . VAL A 1 271 ? 11.346 12.588 -24.003 1.00 78.94 271 VAL A N 1
ATOM 1843 C CA . VAL A 1 271 ? 11.323 13.976 -24.482 1.00 78.94 271 VAL A CA 1
ATOM 1844 C C . VAL A 1 271 ? 12.242 14.059 -25.698 1.00 78.94 271 VAL A C 1
ATOM 1846 O O . VAL A 1 271 ? 13.363 13.560 -25.642 1.00 78.94 271 VAL A O 1
ATOM 1849 N N . THR A 1 272 ? 11.758 14.628 -26.807 1.00 71.62 272 THR A N 1
ATOM 1850 C CA . THR A 1 272 ? 12.597 14.904 -27.983 1.00 71.62 272 THR A CA 1
ATOM 1851 C C . THR A 1 272 ? 12.516 16.372 -28.380 1.00 71.62 272 THR A C 1
ATOM 1853 O O . THR A 1 272 ? 11.439 16.972 -28.469 1.00 71.62 272 THR A O 1
ATOM 1856 N N . LYS A 1 273 ? 13.672 16.966 -28.680 1.00 62.84 273 LYS A N 1
ATOM 1857 C CA . LYS A 1 273 ? 13.751 18.330 -29.196 1.00 62.84 273 LYS A CA 1
ATOM 1858 C C . LYS A 1 273 ? 13.418 18.355 -30.685 1.00 62.84 273 LYS A C 1
ATOM 1860 O O . LYS A 1 273 ? 13.995 17.614 -31.478 1.00 62.84 273 LYS A O 1
ATOM 1865 N N . ALA A 1 274 ? 12.566 19.297 -31.094 1.00 61.25 274 ALA A N 1
ATOM 1866 C CA . ALA A 1 274 ? 12.312 1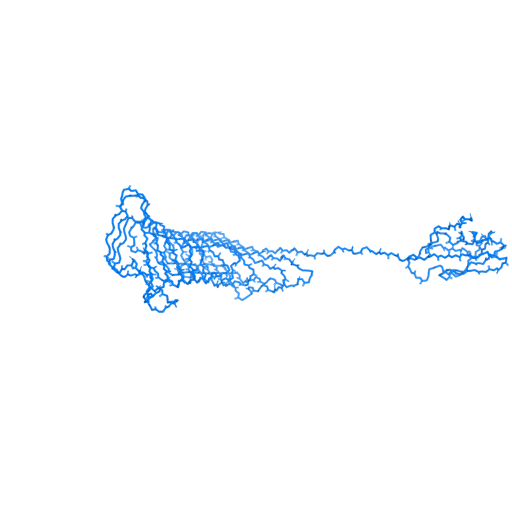9.555 -32.510 1.00 61.25 274 ALA A CA 1
ATOM 1867 C C . ALA A 1 274 ? 13.620 19.891 -33.256 1.00 61.25 274 ALA A C 1
ATOM 1869 O O . ALA A 1 274 ? 14.401 20.748 -32.822 1.00 61.25 274 ALA A O 1
ATOM 1870 N N . ALA A 1 275 ? 13.848 19.233 -34.396 1.00 59.00 275 ALA A N 1
ATOM 1871 C CA . ALA A 1 275 ? 15.007 19.484 -35.243 1.00 59.00 275 ALA A CA 1
ATOM 1872 C C . ALA A 1 275 ? 15.050 20.964 -35.662 1.00 59.00 275 ALA A C 1
ATOM 1874 O O . ALA A 1 275 ? 14.102 21.495 -36.243 1.00 59.00 275 ALA A O 1
ATOM 1875 N N . LYS A 1 276 ? 16.158 21.652 -35.367 1.00 61.34 276 LYS A N 1
ATOM 1876 C CA . LYS A 1 276 ? 16.348 23.039 -35.804 1.00 61.34 276 LYS A CA 1
ATOM 1877 C C . LYS A 1 276 ? 16.630 23.034 -37.307 1.00 61.34 276 LYS A C 1
ATOM 1879 O O . LYS A 1 276 ? 17.627 22.458 -37.734 1.00 61.34 276 LYS A O 1
ATOM 1884 N N . ALA A 1 277 ? 15.764 23.668 -38.097 1.00 57.41 277 ALA A N 1
ATOM 1885 C CA . ALA A 1 277 ? 15.965 23.797 -39.537 1.00 57.41 277 ALA A CA 1
ATOM 1886 C C . ALA A 1 277 ? 17.297 24.508 -39.839 1.00 57.41 277 ALA A C 1
ATOM 1888 O O . ALA A 1 277 ? 17.609 25.548 -39.250 1.00 57.41 277 ALA A O 1
ATOM 1889 N N . LEU A 1 278 ? 18.082 23.937 -40.755 1.00 51.28 278 LEU A N 1
ATOM 1890 C CA . LEU A 1 278 ? 19.304 24.551 -41.263 1.00 51.28 278 LEU A CA 1
ATOM 1891 C C . LEU A 1 278 ? 18.931 25.795 -42.082 1.00 51.28 278 LEU A C 1
ATOM 1893 O O . LEU A 1 278 ? 18.179 25.690 -43.048 1.00 51.28 278 LEU A O 1
ATOM 1897 N N . VAL A 1 279 ? 19.466 26.961 -41.716 1.00 65.25 279 VAL A N 1
ATOM 1898 C CA . VAL A 1 279 ? 19.371 28.176 -42.538 1.00 65.25 279 VAL A CA 1
ATOM 1899 C C . VAL A 1 279 ? 20.659 28.272 -43.364 1.00 65.25 279 VAL A C 1
ATOM 1901 O O . VAL A 1 279 ? 21.711 28.532 -42.777 1.00 65.25 279 VAL A O 1
ATOM 1904 N N . PRO A 1 280 ? 20.634 28.022 -44.688 1.00 61.88 280 PRO A N 1
ATOM 1905 C CA . PRO A 1 280 ? 21.822 28.171 -45.522 1.00 61.88 280 PRO A CA 1
ATOM 1906 C C . PRO A 1 280 ? 22.210 29.652 -45.644 1.00 61.88 280 PRO A C 1
ATOM 1908 O O . PRO A 1 280 ? 21.348 30.524 -45.746 1.00 61.88 280 PRO A O 1
ATOM 1911 N N . ALA A 1 281 ? 23.512 29.944 -45.645 1.00 64.56 281 ALA A N 1
ATOM 1912 C CA . ALA A 1 281 ? 24.021 31.291 -45.889 1.00 64.56 281 ALA A CA 1
ATOM 1913 C C . ALA A 1 281 ? 23.961 31.627 -47.392 1.00 64.56 281 ALA A C 1
ATOM 1915 O O . ALA A 1 281 ? 24.411 30.837 -48.219 1.00 64.56 281 ALA A O 1
ATOM 1916 N N . THR A 1 282 ? 23.442 32.805 -47.746 1.00 73.25 282 THR A N 1
ATOM 1917 C CA . THR A 1 282 ? 23.408 33.332 -49.122 1.00 73.25 282 THR A CA 1
ATOM 1918 C C . THR A 1 282 ? 24.427 34.457 -49.296 1.00 73.25 282 THR A C 1
ATOM 1920 O O . THR A 1 282 ? 24.578 35.288 -48.402 1.00 73.25 282 THR A O 1
ATOM 1923 N N . GLN A 1 283 ? 25.100 34.516 -50.446 1.00 73.62 283 GLN A N 1
ATOM 1924 C CA . GLN A 1 283 ? 26.031 35.593 -50.805 1.00 73.62 283 GLN A CA 1
ATOM 1925 C C . GLN A 1 283 ? 25.638 36.186 -52.163 1.00 73.62 283 GLN A C 1
ATOM 1927 O O . GLN A 1 283 ? 25.375 35.439 -53.105 1.00 73.62 283 GLN A O 1
ATOM 1932 N N . GLU A 1 284 ? 25.606 37.515 -52.269 1.00 79.50 284 GLU A N 1
ATOM 1933 C CA . GLU A 1 284 ? 25.370 38.224 -53.532 1.00 79.50 284 GLU A CA 1
ATOM 1934 C C . GLU A 1 284 ? 26.702 38.596 -54.194 1.00 79.50 284 GLU A C 1
ATOM 1936 O O . GLU A 1 284 ? 27.592 39.159 -53.556 1.00 79.50 284 GLU A O 1
ATOM 1941 N N . LEU A 1 285 ? 26.838 38.298 -55.489 1.00 78.94 285 LEU A N 1
ATOM 1942 C CA . LEU A 1 285 ? 28.030 38.600 -56.282 1.00 78.94 285 LEU A CA 1
ATOM 1943 C C . LEU A 1 285 ? 27.675 39.584 -57.398 1.00 78.94 285 LEU A C 1
ATOM 1945 O O . LEU A 1 285 ? 26.739 39.358 -58.161 1.00 78.94 285 LEU A O 1
ATOM 1949 N N . THR A 1 286 ? 28.445 40.668 -57.517 1.00 82.12 286 THR A N 1
ATOM 1950 C CA . THR A 1 286 ? 28.295 41.653 -58.601 1.00 82.12 286 THR A CA 1
ATOM 1951 C C . THR A 1 286 ? 29.430 41.506 -59.608 1.00 82.12 286 THR A C 1
ATOM 1953 O O . THR A 1 286 ? 30.603 41.600 -59.247 1.00 82.12 286 THR A O 1
ATOM 1956 N N . PHE A 1 287 ? 29.084 41.324 -60.882 1.00 81.94 287 PHE A N 1
ATOM 1957 C CA . PHE A 1 287 ? 30.048 41.190 -61.975 1.00 81.94 287 PHE A CA 1
ATOM 1958 C C . PHE A 1 287 ? 30.278 42.515 -62.705 1.00 81.94 287 PHE A C 1
ATOM 1960 O O . PHE A 1 287 ? 29.406 43.382 -6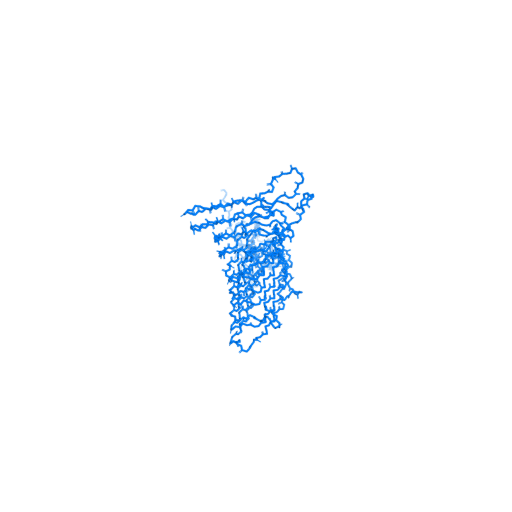2.759 1.00 81.94 287 PHE A O 1
ATOM 1967 N N . LYS A 1 288 ? 31.459 42.655 -63.310 1.00 86.75 288 LYS A N 1
ATOM 1968 C CA . LYS A 1 288 ? 31.780 43.738 -64.250 1.00 86.75 288 LYS A CA 1
ATOM 1969 C C . LYS A 1 288 ? 31.708 43.222 -65.690 1.00 86.75 288 LYS A C 1
ATOM 1971 O O . LYS A 1 288 ? 31.670 42.016 -65.919 1.00 86.75 288 LYS A O 1
ATOM 1976 N N . ALA A 1 289 ? 31.665 44.143 -66.653 1.00 85.38 289 ALA A N 1
ATOM 1977 C CA . ALA A 1 289 ? 31.842 43.804 -68.065 1.00 85.38 289 ALA A CA 1
ATOM 1978 C C . ALA A 1 289 ? 33.250 43.227 -68.299 1.00 85.38 289 ALA A C 1
ATOM 1980 O O . ALA A 1 289 ? 34.188 43.649 -67.624 1.00 85.38 289 ALA A O 1
ATOM 1981 N N . LEU A 1 290 ? 33.375 42.296 -69.246 1.00 86.81 290 LEU A N 1
ATOM 1982 C CA . LEU A 1 290 ? 34.645 41.675 -69.632 1.00 86.81 290 LEU A CA 1
ATOM 1983 C C . LEU A 1 290 ? 34.917 41.952 -71.111 1.00 86.81 290 LEU A C 1
ATOM 1985 O O . LEU A 1 290 ? 34.052 41.722 -71.958 1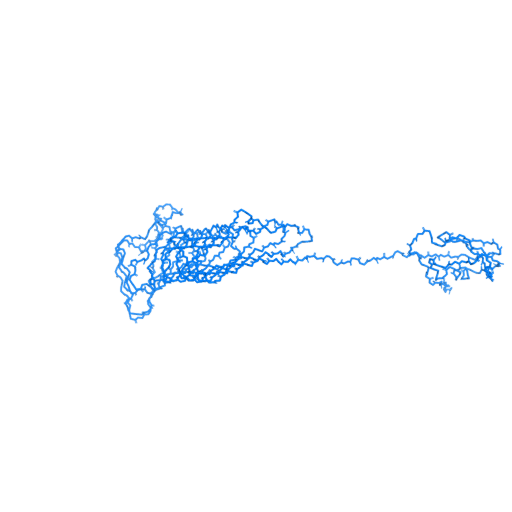.00 86.81 290 LEU A O 1
ATOM 1989 N N . ALA A 1 291 ? 36.104 42.449 -71.438 1.00 90.56 291 ALA A N 1
ATOM 1990 C CA . ALA A 1 291 ? 36.595 42.526 -72.807 1.00 90.56 291 ALA A CA 1
ATOM 1991 C C . ALA A 1 291 ? 37.003 41.134 -73.326 1.00 90.56 291 ALA A C 1
ATOM 1993 O O . ALA A 1 291 ? 37.098 40.166 -72.573 1.00 90.56 291 ALA A O 1
ATOM 1994 N N . ASN A 1 292 ? 37.250 41.020 -74.636 1.00 88.62 292 ASN A N 1
ATOM 1995 C CA . ASN A 1 292 ? 37.718 39.762 -75.221 1.00 88.62 292 ASN A CA 1
ATOM 1996 C C . ASN A 1 292 ? 39.033 39.307 -74.559 1.00 88.62 292 ASN A C 1
ATOM 1998 O O . ASN A 1 292 ? 40.004 40.062 -74.554 1.00 88.62 292 ASN A O 1
ATOM 2002 N N . GLY A 1 293 ? 39.058 38.079 -74.045 1.00 84.31 293 GLY A N 1
ATOM 2003 C CA . GLY A 1 293 ? 40.193 37.482 -73.345 1.00 84.31 293 GLY A CA 1
ATOM 2004 C C . GLY A 1 293 ? 40.292 37.808 -71.850 1.00 84.31 293 GLY A C 1
ATOM 2005 O O . GLY A 1 293 ? 41.190 37.282 -71.201 1.00 84.31 293 GLY A O 1
ATOM 2006 N N . GLU A 1 294 ? 39.407 38.639 -71.286 1.00 90.56 294 GLU A N 1
ATOM 2007 C CA . GLU A 1 294 ? 39.371 38.890 -69.837 1.00 90.56 294 GLU A CA 1
ATOM 2008 C C . GLU A 1 294 ? 38.612 37.790 -69.086 1.00 90.56 294 GLU A C 1
ATOM 2010 O O . GLU A 1 294 ? 37.700 37.163 -69.636 1.00 90.56 294 GLU A O 1
ATOM 2015 N N . SER A 1 295 ? 38.951 37.591 -67.807 1.00 89.19 295 SER A N 1
ATOM 2016 C CA . SER A 1 295 ? 38.381 36.516 -66.990 1.00 89.19 295 SER A CA 1
ATOM 2017 C C . SER A 1 295 ? 37.860 36.985 -65.630 1.00 89.19 295 SER A C 1
ATOM 2019 O O . SER A 1 295 ? 38.330 37.971 -65.065 1.00 89.19 295 SER A O 1
ATOM 2021 N N . THR A 1 296 ? 36.905 36.239 -65.072 1.00 87.25 296 THR A N 1
ATOM 2022 C CA . THR A 1 296 ? 36.440 36.374 -63.684 1.00 87.25 296 THR A CA 1
ATOM 2023 C C . THR A 1 296 ? 36.284 35.000 -63.043 1.00 87.25 296 THR A C 1
ATOM 2025 O O . THR A 1 296 ? 35.996 34.028 -63.740 1.00 87.25 296 THR A O 1
ATOM 2028 N N . THR A 1 297 ? 36.467 34.914 -61.728 1.00 86.81 297 THR A N 1
ATOM 2029 C CA . THR A 1 297 ? 36.454 33.643 -60.999 1.00 86.81 297 THR A CA 1
ATOM 2030 C C . THR A 1 297 ? 35.428 33.682 -59.879 1.00 86.81 297 THR A C 1
ATOM 2032 O O . THR A 1 297 ? 35.428 34.605 -59.065 1.00 86.81 297 THR A O 1
ATOM 2035 N N . VAL A 1 298 ? 34.584 32.652 -59.811 1.00 81.88 298 VAL A N 1
ATOM 2036 C CA . VAL A 1 298 ? 33.623 32.429 -58.727 1.00 81.88 298 VAL A CA 1
ATOM 2037 C C . VAL A 1 298 ? 33.805 31.018 -58.206 1.00 81.88 298 VAL A C 1
ATOM 2039 O O . VAL A 1 298 ? 33.662 30.056 -58.953 1.00 81.88 298 VAL A O 1
ATOM 2042 N N . ASN A 1 299 ? 34.116 30.902 -56.915 1.00 76.81 299 ASN A N 1
ATOM 2043 C CA . ASN A 1 299 ? 34.225 29.621 -56.215 1.00 76.81 299 ASN A CA 1
ATOM 2044 C C . ASN A 1 299 ? 35.159 28.587 -56.888 1.00 76.81 299 ASN A C 1
ATOM 2046 O O . ASN A 1 299 ? 34.905 27.391 -56.830 1.00 76.81 299 ASN A O 1
ATOM 2050 N N . GLY A 1 300 ? 36.235 29.045 -57.540 1.00 79.19 300 GLY A N 1
ATOM 2051 C CA . GLY A 1 300 ? 37.192 28.183 -58.253 1.00 79.19 300 GLY A CA 1
ATOM 2052 C C . GLY A 1 300 ? 36.921 28.022 -59.753 1.00 79.19 300 GLY A C 1
ATOM 2053 O O . GLY A 1 300 ? 37.864 27.766 -60.502 1.00 79.19 300 GLY A O 1
ATOM 2054 N N . LEU A 1 301 ? 35.697 28.294 -60.219 1.00 82.25 301 LEU A N 1
ATOM 2055 C CA . LEU A 1 301 ? 35.363 28.321 -61.643 1.00 82.25 301 LEU A CA 1
ATOM 2056 C C . LEU A 1 301 ? 35.755 29.664 -62.252 1.00 82.25 301 LEU A C 1
ATOM 2058 O O . LEU A 1 301 ? 35.239 30.712 -61.857 1.00 82.25 301 LEU A O 1
ATOM 2062 N N . THR A 1 302 ? 36.637 29.637 -63.243 1.00 86.31 302 THR A N 1
ATOM 2063 C CA . THR A 1 302 ? 37.079 30.828 -63.970 1.00 86.31 302 THR A CA 1
ATOM 2064 C C . THR A 1 302 ? 36.411 30.886 -65.330 1.00 86.31 302 THR A C 1
ATOM 2066 O O . THR A 1 302 ? 36.566 29.975 -66.128 1.00 86.31 302 THR A O 1
ATOM 2069 N N . PHE A 1 303 ? 35.701 31.971 -65.624 1.00 85.88 303 PHE A N 1
ATOM 2070 C CA . PHE A 1 303 ? 35.127 32.247 -66.938 1.00 85.88 303 PHE A CA 1
ATOM 2071 C C . PHE A 1 303 ? 35.987 33.256 -67.692 1.00 85.88 303 PHE A C 1
ATOM 2073 O O . PHE A 1 303 ? 36.226 34.341 -67.170 1.00 85.88 303 PHE A O 1
ATOM 2080 N N . THR A 1 304 ? 36.402 32.928 -68.914 1.00 87.56 304 THR A N 1
ATOM 2081 C CA . THR A 1 304 ? 37.188 33.775 -69.824 1.00 87.56 304 THR A CA 1
ATOM 2082 C C . THR A 1 304 ? 36.354 34.145 -71.043 1.00 87.56 304 THR A C 1
ATOM 2084 O O . THR A 1 304 ? 35.914 33.270 -71.788 1.00 87.56 304 THR A O 1
ATOM 2087 N N . ALA A 1 305 ? 36.131 35.436 -71.272 1.00 87.19 305 ALA A N 1
ATOM 2088 C CA . ALA A 1 305 ? 35.266 35.910 -72.343 1.00 87.19 305 ALA A CA 1
ATOM 2089 C C . ALA A 1 305 ? 35.914 35.726 -73.731 1.00 87.19 305 ALA A C 1
ATOM 2091 O O . ALA A 1 305 ? 37.065 36.092 -73.944 1.00 87.19 305 ALA A O 1
ATOM 2092 N N . ALA A 1 306 ? 35.161 35.203 -74.702 1.00 85.88 306 ALA A N 1
ATOM 2093 C CA . ALA A 1 306 ? 35.591 35.022 -76.098 1.00 85.88 306 ALA A CA 1
ATOM 2094 C C . ALA A 1 306 ? 35.270 36.240 -76.995 1.00 85.88 306 ALA A C 1
ATOM 2096 O O . ALA A 1 306 ? 35.571 36.254 -78.189 1.00 85.88 306 ALA A O 1
ATOM 2097 N N . LYS A 1 307 ? 34.602 37.254 -76.429 1.00 84.25 307 LYS A N 1
ATOM 2098 C CA . LYS A 1 307 ? 34.275 38.559 -77.026 1.00 84.25 307 LYS A CA 1
ATOM 2099 C C . LYS A 1 307 ? 33.970 39.561 -75.907 1.00 84.25 307 LYS A C 1
ATOM 2101 O O . LYS A 1 307 ? 33.895 39.171 -74.750 1.00 84.25 307 LYS A O 1
ATOM 2106 N N . ALA A 1 308 ? 33.742 40.831 -76.236 1.00 87.38 308 ALA A N 1
ATOM 2107 C CA . ALA A 1 308 ? 33.267 41.792 -75.240 1.00 87.38 308 ALA A CA 1
ATOM 2108 C C . ALA A 1 308 ? 31.856 41.419 -74.729 1.00 87.38 308 ALA A C 1
ATOM 2110 O O . ALA A 1 308 ? 30.939 41.233 -75.533 1.00 87.38 308 ALA A O 1
ATOM 2111 N N . LEU A 1 309 ? 31.688 41.327 -73.408 1.00 83.00 309 LEU A N 1
ATOM 2112 C CA . LEU A 1 309 ? 30.444 40.990 -72.712 1.00 83.00 309 LEU A CA 1
ATOM 2113 C C . LEU A 1 309 ? 30.068 42.069 -71.695 1.00 83.00 309 LEU A C 1
ATOM 2115 O O . LEU A 1 309 ? 30.920 42.603 -70.986 1.00 83.00 309 LEU A O 1
ATOM 2119 N N . THR A 1 310 ? 28.773 42.353 -71.570 1.00 85.25 310 THR A N 1
ATOM 2120 C CA . THR A 1 310 ? 28.249 43.227 -70.511 1.00 85.25 310 THR A CA 1
ATOM 2121 C C . THR A 1 310 ? 28.243 42.518 -69.154 1.00 85.25 310 THR A C 1
ATOM 2123 O O . THR A 1 310 ? 28.214 41.291 -69.086 1.00 85.25 310 THR A O 1
ATOM 2126 N N . ALA A 1 311 ? 28.189 43.279 -68.055 1.00 79.31 311 ALA A N 1
ATOM 2127 C CA . ALA A 1 311 ? 28.073 42.720 -66.702 1.00 79.31 311 ALA A CA 1
ATOM 2128 C C . ALA A 1 311 ? 26.882 41.751 -66.553 1.00 79.31 311 ALA A C 1
ATOM 2130 O O . ALA A 1 311 ? 27.003 40.720 -65.900 1.00 79.31 311 ALA A O 1
ATOM 2131 N N . GLY A 1 312 ? 25.753 42.039 -67.214 1.00 74.62 312 GLY A N 1
ATOM 2132 C CA . GLY A 1 312 ? 24.586 41.154 -67.220 1.00 74.62 312 GLY A CA 1
ATOM 2133 C C . GLY A 1 312 ? 24.829 39.842 -67.971 1.00 74.62 312 GLY A C 1
ATOM 2134 O O . GLY A 1 312 ? 24.361 38.797 -67.532 1.00 74.62 312 GLY A O 1
ATOM 2135 N N . GLN A 1 313 ? 25.597 39.871 -69.064 1.00 78.75 313 GLN A N 1
ATOM 2136 C CA . GLN A 1 313 ? 25.981 38.659 -69.799 1.00 78.75 313 GLN A CA 1
ATOM 2137 C C . GLN A 1 313 ? 26.986 37.807 -69.016 1.00 78.75 313 GLN A C 1
ATOM 2139 O O . GLN A 1 313 ? 26.928 36.584 -69.092 1.00 78.75 313 GLN A O 1
ATOM 2144 N N . VAL A 1 314 ? 27.867 38.438 -68.234 1.00 79.12 314 VAL A N 1
ATOM 2145 C CA . VAL A 1 314 ? 28.780 37.735 -67.320 1.00 79.12 314 VAL A CA 1
ATOM 2146 C C . VAL A 1 314 ? 28.004 37.123 -66.149 1.00 79.12 314 VAL A C 1
ATOM 2148 O O . VAL A 1 314 ? 28.200 35.953 -65.847 1.00 79.12 314 VAL A O 1
ATOM 2151 N N . ALA A 1 315 ? 27.058 37.850 -65.547 1.00 79.44 315 ALA A N 1
ATOM 2152 C CA . ALA A 1 315 ? 26.198 37.311 -64.491 1.00 79.44 315 ALA A CA 1
ATOM 2153 C C . ALA A 1 315 ? 25.360 36.115 -64.974 1.00 79.44 315 ALA A C 1
ATOM 2155 O O . ALA A 1 315 ? 25.257 35.114 -64.272 1.00 79.44 315 ALA A O 1
ATOM 2156 N N . GLN A 1 316 ? 24.810 36.189 -66.192 1.00 77.94 316 GLN A N 1
ATOM 2157 C CA . GLN A 1 316 ? 24.083 35.078 -66.821 1.00 77.94 316 GLN A CA 1
ATOM 2158 C C . GLN A 1 316 ? 24.952 33.843 -67.034 1.00 77.94 316 GLN A C 1
ATOM 2160 O O . GLN A 1 316 ? 24.440 32.733 -66.944 1.00 77.94 316 GLN A O 1
ATOM 2165 N N . ALA A 1 317 ? 26.248 34.024 -67.289 1.00 78.56 317 ALA A N 1
ATOM 2166 C CA . ALA A 1 317 ? 27.172 32.908 -67.406 1.00 78.56 317 ALA A CA 1
ATOM 2167 C C . ALA A 1 317 ? 27.209 32.105 -66.086 1.00 78.56 317 ALA A C 1
ATOM 2169 O O . ALA A 1 317 ? 27.152 30.883 -66.094 1.00 78.56 317 ALA A O 1
ATOM 2170 N N . PHE A 1 318 ? 27.206 32.776 -64.933 1.00 78.75 318 PHE A N 1
ATOM 2171 C CA . PHE A 1 318 ? 27.203 32.115 -63.623 1.00 78.75 318 PHE A CA 1
ATOM 2172 C C . PHE A 1 318 ? 25.804 31.812 -63.066 1.00 78.75 318 PHE A C 1
ATOM 2174 O O . PHE A 1 318 ? 25.703 31.443 -61.898 1.00 78.75 318 PHE A O 1
ATOM 2181 N N . ALA A 1 319 ? 24.724 31.972 -63.833 1.00 81.12 319 ALA A N 1
ATOM 2182 C CA . ALA A 1 319 ? 23.363 31.774 -63.335 1.00 81.12 319 ALA A CA 1
ATOM 2183 C C . ALA A 1 319 ? 22.966 30.293 -63.297 1.00 81.12 319 ALA A C 1
ATOM 2185 O O . ALA A 1 319 ? 23.153 29.575 -64.274 1.00 81.12 319 ALA A O 1
ATOM 2186 N N . GLY A 1 320 ? 22.344 29.862 -62.197 1.00 74.06 320 GLY A N 1
ATOM 2187 C CA . GLY A 1 320 ? 21.744 28.529 -62.081 1.00 74.06 320 GLY A CA 1
ATOM 2188 C C . GLY A 1 320 ? 22.722 27.349 -62.103 1.00 74.06 320 GLY A C 1
ATOM 2189 O O . GLY A 1 320 ? 22.283 26.230 -62.343 1.00 74.06 320 GLY A O 1
ATOM 2190 N N . LEU A 1 321 ? 24.011 27.587 -61.851 1.00 77.25 321 LEU A N 1
ATOM 2191 C CA . LEU A 1 321 ? 25.045 26.560 -61.791 1.00 77.25 321 LEU A CA 1
ATOM 2192 C C . LEU A 1 321 ? 24.871 25.667 -60.556 1.00 77.25 321 LEU A C 1
ATOM 2194 O O . LEU A 1 321 ? 24.613 26.123 -59.435 1.00 77.25 321 LEU A O 1
ATOM 2198 N N . THR A 1 322 ? 25.076 24.380 -60.783 1.00 72.62 322 THR A N 1
ATOM 2199 C CA . THR A 1 322 ? 25.072 23.276 -59.831 1.00 72.62 322 THR A CA 1
ATOM 2200 C C . THR A 1 322 ? 26.410 22.532 -59.889 1.00 72.62 322 THR A C 1
ATOM 2202 O O . THR A 1 322 ? 27.254 22.804 -60.739 1.00 72.62 322 THR A O 1
ATOM 2205 N N . LYS A 1 323 ? 26.622 21.583 -58.970 1.00 70.12 323 LYS A N 1
ATOM 2206 C CA . LYS A 1 323 ? 27.858 20.788 -58.883 1.00 70.12 323 LYS A CA 1
ATOM 2207 C C . LYS A 1 323 ? 28.200 20.043 -60.179 1.00 70.12 323 LYS A C 1
ATOM 2209 O O . LYS A 1 323 ? 29.376 19.898 -60.495 1.00 70.12 323 LYS A O 1
ATOM 2214 N N . ASP A 1 324 ? 27.186 19.560 -60.891 1.00 65.94 324 ASP A N 1
ATOM 2215 C CA . ASP A 1 324 ? 27.367 18.681 -62.049 1.00 65.94 324 ASP A CA 1
ATOM 2216 C C . ASP A 1 324 ? 27.484 19.463 -63.368 1.00 65.94 324 ASP A C 1
ATOM 2218 O O . ASP A 1 324 ? 27.673 18.868 -64.432 1.00 65.94 324 ASP A O 1
ATOM 2222 N N . ASP A 1 325 ? 27.390 20.797 -63.315 1.00 71.12 325 ASP A N 1
ATOM 2223 C CA . ASP A 1 325 ? 27.548 21.643 -64.491 1.00 71.12 325 ASP A CA 1
ATOM 2224 C C . ASP A 1 325 ? 29.024 21.716 -64.895 1.00 71.12 325 ASP A C 1
ATOM 2226 O O . ASP A 1 325 ? 29.813 22.506 -64.377 1.00 71.12 325 ASP A O 1
ATOM 2230 N N . THR A 1 326 ? 29.400 20.879 -65.861 1.00 62.66 326 THR A N 1
ATOM 2231 C CA . THR A 1 326 ? 30.730 20.889 -66.478 1.00 62.66 326 THR A CA 1
ATOM 2232 C C . THR A 1 326 ? 30.705 21.629 -67.808 1.00 62.66 326 THR A C 1
ATOM 2234 O O . THR A 1 326 ? 29.820 21.392 -68.636 1.00 62.66 326 THR A O 1
ATOM 2237 N N . GLN A 1 327 ? 31.727 22.439 -68.088 1.00 63.91 327 GLN A N 1
ATOM 2238 C CA . GLN A 1 327 ? 31.996 22.822 -69.470 1.00 63.91 327 GLN A CA 1
ATOM 2239 C C . GLN A 1 327 ? 32.805 21.712 -70.152 1.00 63.91 327 GLN A C 1
ATOM 2241 O O . GLN A 1 327 ? 33.862 21.321 -69.670 1.00 63.91 327 GLN A O 1
ATOM 2246 N N . SER A 1 328 ? 32.309 21.195 -71.279 1.00 53.69 328 SER A N 1
ATOM 2247 C CA . SER A 1 328 ? 33.084 20.280 -72.130 1.00 53.69 328 SER A CA 1
ATOM 2248 C C . SER A 1 328 ? 34.387 20.953 -72.584 1.00 53.69 328 SER A C 1
ATOM 2250 O O . SER A 1 328 ? 34.337 22.100 -73.031 1.00 53.69 328 SER A O 1
ATOM 2252 N N . GLU A 1 329 ? 35.515 20.225 -72.569 1.00 47.12 329 GLU A N 1
ATOM 2253 C CA . GLU A 1 329 ? 36.836 20.676 -73.065 1.00 47.12 329 GLU A CA 1
ATOM 2254 C C . GLU A 1 329 ? 36.807 21.229 -74.507 1.00 47.12 329 GLU A C 1
ATOM 2256 O O . GLU A 1 329 ? 37.742 21.901 -74.937 1.00 47.12 329 GLU A O 1
ATOM 2261 N N . THR A 1 330 ? 35.735 20.973 -75.267 1.00 48.38 330 THR A N 1
ATOM 2262 C CA . THR A 1 330 ? 35.544 21.448 -76.651 1.00 48.38 330 THR A CA 1
ATOM 2263 C C . THR A 1 330 ? 34.229 22.211 -76.872 1.00 48.38 330 THR A C 1
ATOM 2265 O O . THR A 1 330 ? 33.832 22.453 -78.013 1.00 48.38 330 THR A O 1
ATOM 2268 N N . GLY A 1 331 ? 33.523 22.594 -75.803 1.00 52.41 331 GLY A N 1
ATOM 2269 C CA . GLY A 1 331 ? 32.214 23.246 -75.895 1.00 52.41 331 GLY A CA 1
ATOM 2270 C C . GLY A 1 331 ? 32.267 24.621 -76.589 1.00 52.41 331 GLY A C 1
ATOM 2271 O O . GLY A 1 331 ? 33.151 25.419 -76.284 1.00 52.41 331 GLY A O 1
ATOM 2272 N N . PRO A 1 332 ? 31.336 24.951 -77.510 1.00 52.75 332 PRO A N 1
ATOM 2273 C CA . PRO A 1 332 ? 31.319 26.240 -78.193 1.00 52.75 332 PRO A CA 1
ATOM 2274 C C . PRO A 1 332 ? 30.946 27.388 -77.250 1.00 52.75 332 PRO A C 1
ATOM 2276 O O . PRO A 1 332 ? 29.873 27.443 -76.649 1.00 52.75 332 PRO A O 1
ATOM 2279 N N . THR A 1 333 ? 31.847 28.357 -77.194 1.00 55.09 333 THR A N 1
ATOM 2280 C CA . THR A 1 333 ? 31.840 29.508 -76.301 1.00 55.09 333 THR A CA 1
ATOM 2281 C C . THR A 1 333 ? 31.372 30.752 -77.028 1.00 55.09 333 THR A C 1
ATOM 2283 O O . THR A 1 333 ? 32.117 31.707 -77.227 1.00 55.09 333 THR A O 1
ATOM 2286 N N . ALA A 1 334 ? 30.094 30.783 -77.417 1.00 66.25 334 ALA A N 1
ATOM 2287 C CA . ALA A 1 334 ? 29.531 31.966 -78.078 1.00 66.25 334 ALA A CA 1
ATOM 2288 C C . ALA A 1 334 ? 29.773 33.267 -77.274 1.00 66.25 334 ALA A C 1
ATOM 2290 O O . ALA A 1 334 ? 29.790 34.352 -77.863 1.00 66.25 334 ALA A O 1
ATOM 2291 N N . ASN A 1 335 ? 29.983 33.148 -75.952 1.00 70.00 335 ASN A N 1
ATOM 2292 C CA . ASN A 1 335 ? 30.365 34.226 -75.041 1.00 70.00 335 ASN A CA 1
ATOM 2293 C C . ASN A 1 335 ? 31.709 33.998 -74.304 1.00 70.00 335 ASN A C 1
ATOM 2295 O O . ASN A 1 335 ? 32.413 34.980 -74.094 1.00 70.00 335 ASN A O 1
ATOM 2299 N N . GLY A 1 336 ? 32.106 32.772 -73.928 1.00 78.31 336 GLY A N 1
ATOM 2300 C CA . GLY A 1 336 ? 33.373 32.519 -73.212 1.00 78.31 336 GLY A CA 1
ATOM 2301 C C . GLY A 1 336 ? 33.570 31.079 -72.712 1.00 78.31 336 GLY A C 1
ATOM 2302 O O . GLY A 1 336 ? 32.634 30.280 -72.769 1.00 78.31 336 GLY A O 1
ATOM 2303 N N . VAL A 1 337 ? 34.793 30.751 -72.279 1.00 81.69 337 VAL A N 1
ATOM 2304 C CA . VAL A 1 337 ? 35.276 29.423 -71.840 1.00 81.69 337 VAL A CA 1
ATOM 2305 C C . VAL A 1 337 ? 35.453 29.407 -70.321 1.00 81.69 337 VAL A C 1
ATOM 2307 O O . VAL A 1 337 ? 36.026 30.333 -69.757 1.00 81.69 337 VAL A O 1
ATOM 2310 N N . TYR A 1 338 ? 34.982 28.355 -69.668 1.00 82.62 338 TYR A N 1
ATOM 2311 C CA . TYR A 1 338 ? 35.248 28.002 -68.287 1.00 82.62 338 TYR A CA 1
ATOM 2312 C C . TYR A 1 338 ? 36.505 27.146 -68.150 1.00 82.62 338 TYR A C 1
ATOM 2314 O O . TYR A 1 338 ? 36.753 26.233 -68.934 1.00 82.62 338 TYR A O 1
ATOM 2322 N N . SER A 1 339 ? 37.269 27.412 -67.101 1.00 82.25 339 SER A N 1
ATOM 2323 C CA . SER A 1 339 ? 38.347 26.556 -66.624 1.00 82.25 339 SER A CA 1
ATOM 2324 C C . SER A 1 339 ? 38.294 26.436 -65.101 1.00 82.25 339 SER A C 1
ATOM 2326 O O . SER A 1 339 ? 37.836 27.349 -64.407 1.00 82.25 339 SER A O 1
ATOM 2328 N N . GLY A 1 340 ? 38.770 25.305 -64.583 1.00 74.88 340 GLY A N 1
ATOM 2329 C CA . GLY A 1 340 ? 38.612 24.946 -63.173 1.00 74.88 340 GLY A CA 1
ATOM 2330 C C . GLY A 1 340 ? 37.211 24.420 -62.853 1.00 74.88 340 GLY A C 1
ATOM 2331 O O . GLY A 1 340 ? 36.362 24.312 -63.735 1.00 74.88 340 GLY A O 1
ATOM 2332 N N . ASP A 1 341 ? 36.982 24.113 -61.579 1.00 75.56 341 ASP A N 1
ATOM 2333 C CA . ASP A 1 341 ? 35.748 23.490 -61.100 1.00 75.56 341 ASP A CA 1
ATOM 2334 C C . ASP A 1 341 ? 34.960 24.464 -60.214 1.00 75.56 341 ASP A C 1
ATOM 2336 O O . ASP A 1 341 ? 35.531 25.145 -59.360 1.00 75.56 341 ASP A O 1
ATOM 2340 N N . PHE A 1 342 ? 33.637 24.519 -60.401 1.00 70.75 342 PHE A N 1
ATOM 2341 C CA . PHE A 1 342 ? 32.736 25.358 -59.594 1.00 70.75 342 PHE A CA 1
ATOM 2342 C C . PHE A 1 342 ? 32.546 24.849 -58.170 1.00 70.75 342 PHE A C 1
ATOM 2344 O O . PHE A 1 342 ? 32.165 25.616 -57.286 1.00 70.75 342 PHE A O 1
ATOM 2351 N N . ASP A 1 343 ? 32.799 23.562 -57.945 1.00 66.00 343 ASP A N 1
ATOM 2352 C CA . ASP A 1 343 ? 32.575 22.926 -56.660 1.00 66.00 343 ASP A CA 1
ATOM 2353 C C . ASP A 1 343 ? 33.859 22.303 -56.106 1.00 66.00 343 ASP A C 1
ATOM 2355 O O . ASP A 1 343 ? 34.198 21.154 -56.385 1.00 66.00 343 ASP A O 1
ATOM 2359 N N . THR A 1 344 ? 34.539 23.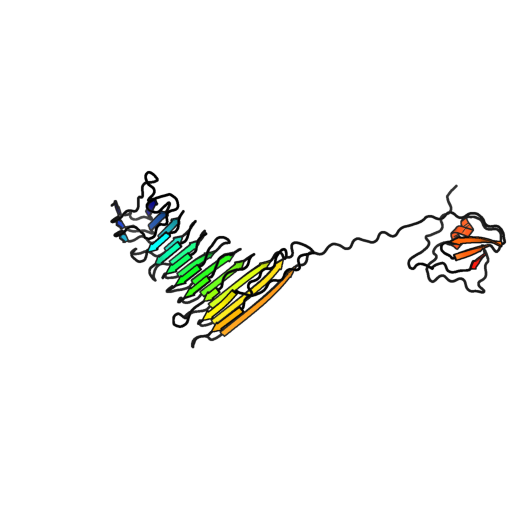064 -55.248 1.00 58.41 344 THR A N 1
ATOM 2360 C CA . THR A 1 344 ? 35.554 22.529 -54.327 1.00 58.41 344 THR A CA 1
ATOM 2361 C C . THR A 1 344 ? 34.992 22.277 -52.918 1.00 58.41 344 THR A C 1
ATOM 2363 O O . THR A 1 344 ? 35.696 21.727 -52.070 1.00 58.41 344 THR A O 1
ATOM 2366 N N . VAL A 1 345 ? 33.726 22.644 -52.653 1.00 56.19 345 VAL A N 1
ATOM 2367 C CA . VAL A 1 345 ? 33.047 22.554 -51.349 1.00 56.19 345 VAL A CA 1
ATOM 2368 C C . VAL A 1 345 ? 31.562 22.211 -51.552 1.00 56.19 345 VAL A C 1
ATOM 2370 O O . VAL A 1 345 ? 30.749 23.069 -51.899 1.00 56.19 345 VAL A O 1
ATOM 2373 N N . SER A 1 346 ? 31.215 20.947 -51.286 1.00 59.66 346 SER A N 1
ATOM 2374 C CA . SER A 1 346 ? 29.885 20.364 -51.514 1.00 59.66 346 SER A CA 1
ATOM 2375 C C . SER A 1 346 ? 28.736 21.236 -50.983 1.00 59.66 346 SER A C 1
ATOM 2377 O O . SER A 1 346 ? 28.709 21.582 -49.801 1.00 59.66 346 SER A O 1
ATOM 2379 N N . GLY A 1 347 ? 27.758 21.544 -51.845 1.00 63.62 347 GLY A N 1
ATOM 2380 C CA . GLY A 1 347 ? 26.486 22.173 -51.456 1.00 63.62 347 GLY A CA 1
ATOM 2381 C C . GLY A 1 347 ? 26.237 23.590 -51.986 1.00 63.62 347 GLY A C 1
ATOM 2382 O O . GLY A 1 347 ? 25.167 24.142 -51.726 1.00 63.62 347 GLY A O 1
ATOM 2383 N N . TRP A 1 348 ? 27.165 24.171 -52.749 1.00 68.56 348 TRP A N 1
ATOM 2384 C CA . TRP A 1 348 ? 26.957 25.461 -53.413 1.00 68.56 348 TRP A CA 1
ATOM 2385 C C . TRP A 1 348 ? 26.103 25.342 -54.682 1.00 68.56 348 TRP A C 1
ATOM 2387 O O . TRP A 1 348 ? 26.305 24.458 -55.512 1.00 68.56 348 TRP A O 1
ATOM 2397 N N . LYS A 1 349 ? 25.150 26.265 -54.840 1.00 74.00 349 LYS A N 1
ATOM 2398 C CA . LYS A 1 349 ? 24.374 26.486 -56.070 1.00 74.00 349 LYS A CA 1
ATOM 2399 C C . LYS A 1 349 ? 24.305 27.985 -56.328 1.00 74.00 349 LYS A C 1
ATOM 2401 O O . LYS A 1 349 ? 24.158 28.745 -55.368 1.00 74.00 349 LYS A O 1
ATOM 2406 N N . SER A 1 350 ? 24.385 28.422 -57.581 1.00 76.50 350 SER A N 1
ATOM 2407 C CA . SER A 1 350 ? 24.150 29.832 -57.897 1.00 76.50 350 SER A CA 1
ATOM 2408 C C . SER A 1 350 ? 22.670 30.107 -58.171 1.00 76.50 350 SER A C 1
ATOM 2410 O O . SER A 1 350 ? 21.932 29.278 -58.707 1.00 76.50 350 SER A O 1
ATOM 2412 N N . GLY A 1 351 ? 22.217 31.288 -57.752 1.00 69.56 351 GLY A N 1
ATOM 2413 C CA . GLY A 1 351 ? 20.863 31.766 -58.018 1.00 69.56 351 GLY A CA 1
ATOM 2414 C C . GLY A 1 351 ? 20.677 32.239 -59.462 1.00 69.56 351 GLY A C 1
ATOM 2415 O O . GLY A 1 351 ? 21.579 32.163 -60.298 1.00 69.56 351 GLY A O 1
ATOM 2416 N N . SER A 1 352 ? 19.489 32.763 -59.761 1.00 73.00 352 SER A N 1
ATOM 2417 C CA . SER A 1 352 ? 19.239 33.445 -61.037 1.00 73.00 352 SER A CA 1
ATOM 2418 C C . SER A 1 352 ? 20.040 34.746 -61.122 1.00 73.00 352 SER A C 1
ATOM 2420 O O . SER A 1 352 ? 20.128 35.482 -60.141 1.00 73.00 352 SER A O 1
ATOM 2422 N N . ALA A 1 353 ? 20.578 35.064 -62.301 1.00 71.56 353 ALA A N 1
ATOM 2423 C CA . ALA A 1 353 ? 21.160 36.379 -62.542 1.00 71.56 353 ALA A CA 1
ATOM 2424 C C . ALA A 1 353 ? 20.058 37.442 -62.597 1.00 71.56 353 ALA A C 1
ATOM 2426 O O . ALA A 1 353 ? 19.110 37.327 -63.374 1.00 71.56 353 ALA A O 1
ATOM 2427 N N . SER A 1 354 ? 20.211 38.502 -61.811 1.00 62.19 354 SER A N 1
ATOM 2428 C CA . SER A 1 354 ? 19.413 39.717 -61.923 1.00 62.19 354 SER A CA 1
ATOM 2429 C C . SER A 1 354 ? 20.266 40.823 -62.541 1.00 62.19 354 SER A C 1
ATOM 2431 O O . SER A 1 354 ? 21.449 40.979 -62.238 1.00 62.19 354 SER A O 1
ATOM 2433 N N . VAL A 1 355 ? 19.674 41.587 -63.457 1.00 55.38 355 VAL A N 1
ATOM 2434 C CA . VAL A 1 355 ? 20.275 42.829 -63.949 1.00 55.38 355 VAL A CA 1
ATOM 2435 C C . VAL A 1 355 ? 19.675 43.935 -63.086 1.00 55.38 355 VAL A C 1
ATOM 2437 O O . VAL A 1 355 ? 18.445 44.000 -63.020 1.00 55.38 355 VAL A O 1
ATOM 2440 N N . PRO A 1 356 ? 20.470 44.775 -62.399 1.00 46.94 356 PRO A N 1
ATOM 2441 C CA . PRO A 1 356 ? 19.907 45.911 -61.687 1.00 46.94 356 PRO A CA 1
ATOM 2442 C C . PRO A 1 356 ? 19.112 46.745 -62.694 1.00 46.94 356 PRO A C 1
ATOM 2444 O O . PRO A 1 356 ? 19.653 47.124 -63.736 1.00 46.94 356 PRO A O 1
ATOM 2447 N N . CYS A 1 357 ? 17.828 46.990 -62.423 1.00 39.81 357 CYS A N 1
ATOM 2448 C CA . CYS A 1 357 ? 17.117 48.045 -63.132 1.00 39.81 357 CYS A CA 1
ATOM 2449 C C . CYS A 1 357 ? 17.869 49.342 -62.821 1.00 39.81 357 CYS A C 1
ATOM 2451 O O . CYS A 1 357 ? 18.019 49.687 -61.648 1.00 39.81 357 CYS A O 1
ATOM 2453 N N . GLY A 1 358 ? 18.412 49.984 -63.854 1.00 38.94 358 GLY A N 1
ATOM 2454 C CA . GLY A 1 358 ? 18.878 51.365 -63.749 1.00 38.94 358 GLY A CA 1
ATOM 2455 C C . GLY A 1 358 ? 17.717 52.309 -63.479 1.00 38.94 358 GLY A C 1
ATOM 2456 O O . GLY A 1 358 ? 16.583 51.967 -63.891 1.00 38.94 358 GLY A O 1
#

Secondary structure (DSSP, 8-state):
--EEE--SS--EEEEEEEEETTSSPP-S-TT-EEE--SS--EEEEEEEEEEESTT--B-SPPTT-EEES--EEEEEESS-EEEE-TT-BT--EEEEEEESS-EEEEE-TTSEEEE-SB-S-EEEEE-SEEEEEE-TT---EEEEEESS-EEEEESS---S-EEEEE-SSEEEEEEESS----EEE-BTTB-BSS-EEEEEEEEE-SSS-EE-TT-EEEEEB-SEEEEEEEEEEE-SSTT----EEPPEEEEE--TT--EEEEEEEEEEE---PPPPPP--------PPPB-TT-EEEETTEEEEESS-B-HHHHHHHTTT--TT-PPPTT---SSEEEES-S-SSTT-------PPP-

Organism: NCBI:txid2771352

Mean predicted aligned error: 11.67 Å

Sequence (358 aa):
MDEFVGGAGNDTFNGVIDGTTGAVATTLTALDSIDGGAGTDTFKLNVLNGIGDAGTAVTALPTGIVVQNVENAVVRTAVDLTADFSTWAGLTSLSVTEAAGLIDLTAEDTTAVTTSGTKGAVTVDGGSNVSVTVNKDTGAVTLDNAAGAISITGSDFEGANIATTDGTDVTIDVSAKAATGNITVGTAGNEQSGAVSVTQTLNSDGEAALNNGDTAIAVTGGTTIAVTVNAISDAKKETSDFDITVGSISVTGSEDTTDVTVVQNASVTTVTKAAKALVPATQELTFKALANGESTTVNGLTFTAAKALTAGQVAQAFAGLTKDDTQSETGPTANGVYSGDFDTVSGWKSGSASVPCG

Solvent-accessible surface area (backbone atoms only — not comparable to full-atom values): 17894 Å² total; per-residue (Å²): 103,50,81,47,72,43,56,78,45,68,38,76,47,80,34,30,37,31,36,35,85,90,57,67,77,49,64,55,40,50,52,22,35,39,33,25,58,40,66,65,14,33,40,36,40,41,35,59,25,10,78,46,60,89,76,27,53,30,81,54,64,56,59,70,53,42,44,31,45,30,33,30,39,39,36,35,30,61,21,31,38,29,39,73,51,51,80,36,42,63,39,42,34,39,35,35,66,34,22,61,22,34,38,35,38,36,35,38,55,69,17,29,34,36,41,29,60,40,38,20,33,41,36,38,38,30,6,30,26,36,37,41,43,47,28,51,56,12,33,35,36,40,39,30,59,23,64,22,40,38,37,38,38,33,52,45,29,46,18,46,37,37,39,37,29,40,22,30,35,39,40,35,43,38,27,17,64,49,49,46,41,33,40,36,38,27,41,96,94,32,41,24,67,20,42,32,39,39,37,43,34,42,44,31,47,17,86,52,69,32,60,21,62,93,23,38,41,38,37,24,33,12,34,31,37,38,40,38,39,38,44,34,36,51,33,78,41,76,81,39,78,47,56,73,40,74,41,51,78,47,77,43,71,47,96,62,39,75,47,80,46,82,45,79,45,80,45,78,51,78,52,77,81,81,81,78,80,85,80,82,88,83,84,90,84,86,64,64,60,34,49,60,72,34,71,52,72,53,68,62,23,29,40,30,23,69,36,74,38,51,27,58,58,48,34,49,70,57,33,62,43,48,75,83,69,72,78,59,100,80,59,87,43,95,56,38,48,72,44,76,49,64,61,86,58,94,85,64,63,41,60,79,59,78,66,82,82,126

pLDDT: mean 89.59, std 12.25, range [38.94, 98.88]

Radius of gyration: 40.42 Å; Cα contacts (8 Å, |Δi|>4): 1004; chains: 1; bounding box: 74×79×113 Å

Foldseek 3Di:
DAEDAADQEAEEAEFEADQEVPDDDGPQAAQYEYHNHHYAYEYEYEYQEDNDDGQHEAQEGHYNYEAENHQYYEYEYPHAYAYECQRHYNHAEYEYAAANEEYAYEHELRHEYEYDNHQYEYHYEEYVEYAYEAACRYEEYEYEHRNEEYYYEYEQHQYAEYEYFEHAEYYAHYEHAAAYHAYYAYDVVRAHNAAYAHEYEHEYLLPEARANQVYEHEHGEHLEYAHEYEDEHNHPDQPSDHDHHDYYYYYHYDPNHDYYHYYYHYHHDHDDDDDDDDDDDDDDDFFAWDAAQDWDDAQFKIKGFNHTGGSQRVLQVQAFDDQPDDDDPPHDPPTTDIDTGNDPDPDDTHHGRDDPDD

Nearest PDB structures (foldseek):
  6p5t-assembly1_A-2  TM=5.980E-01  e=6.486E-04  Caulobacter vibrioides